Protein AF-A0A2N2HYZ3-F1 (afdb_monomer_lite)

pLDDT: mean 74.94, std 20.02, range [32.06, 97.44]

Secondary structure (DSSP, 8-state):
----SSSTTTTTTTGGGG------------------------------GGGS-EEGGGSPPPHHHHHHHHHHHHHHHHHHHHHHHH-TTSSPTTHHIIIIIIIHHHHHHHHHPEEPHHHHHHTT--TTS-HHHHHHHHHHHHHHT--TTTT-HHHHHHHHHHHHHHHHHHHHHHHHHHHHHHHHHHH--

Radius of gyration: 25.46 Å; chains: 1; bounding box: 71×51×68 Å

Foldseek 3Di:
DDDPPPPVPVVVVPPPPPDPDDDDDDDDDDDDDDDDDDDDDDPPPQQFPLVFKDFLVVDDDDVVLVVVLVVLVVVLVVVVVVCVVPHPPLADPCLNCQSPVALSVQLVCLNRDTAHSVLLVVLVRDSPDGPVRSSVSSSCSSSVPRQTPVGRPVVSVVSVVSRVVSVVVVVVVVVVVVVVVVVVVVPDD

Structure (mmCIF, N/CA/C/O backbone):
data_AF-A0A2N2HYZ3-F1
#
_entry.id   AF-A0A2N2HYZ3-F1
#
loop_
_atom_site.group_PDB
_atom_site.id
_atom_site.type_symbol
_atom_site.label_atom_id
_atom_site.label_alt_id
_atom_site.label_comp_id
_atom_site.label_asym_id
_atom_site.label_entity_id
_atom_site.label_seq_id
_atom_site.pdbx_PDB_ins_code
_atom_site.Cartn_x
_atom_site.Cartn_y
_atom_site.Cartn_z
_atom_site.occupancy
_atom_site.B_iso_or_equiv
_atom_site.auth_seq_id
_atom_site.auth_comp_id
_atom_site.auth_asym_id
_atom_site.auth_atom_id
_atom_site.pdbx_PDB_model_num
ATOM 1 N N . MET A 1 1 ? 38.046 -13.574 -17.412 1.00 37.97 1 MET A N 1
ATOM 2 C CA . MET A 1 1 ? 37.228 -13.855 -16.204 1.00 37.97 1 MET A CA 1
ATOM 3 C C . MET A 1 1 ? 36.400 -12.602 -15.951 1.00 37.97 1 MET A C 1
ATOM 5 O O . MET A 1 1 ? 36.997 -11.547 -15.937 1.00 37.97 1 MET A O 1
ATOM 9 N N . SER A 1 2 ? 35.078 -12.555 -15.837 1.00 40.00 2 SER A N 1
ATOM 10 C CA . SER A 1 2 ? 34.032 -13.561 -15.691 1.00 40.00 2 SER A CA 1
ATOM 11 C C . SER A 1 2 ? 32.745 -12.926 -16.247 1.00 40.00 2 SER A C 1
ATOM 13 O O . SER A 1 2 ? 32.316 -11.894 -15.746 1.00 40.00 2 SER A O 1
ATOM 15 N N . SER A 1 3 ? 32.168 -13.494 -17.308 1.00 41.72 3 SER A N 1
ATOM 16 C CA . SER A 1 3 ? 30.950 -12.992 -17.966 1.00 41.72 3 SER A CA 1
ATOM 17 C C . SER A 1 3 ? 29.895 -14.100 -17.947 1.00 41.72 3 SER A C 1
ATOM 19 O O . SER A 1 3 ? 29.650 -14.763 -18.951 1.00 41.72 3 SER A O 1
ATOM 21 N N . LYS A 1 4 ? 29.374 -14.423 -16.754 1.00 44.09 4 LYS A N 1
ATOM 22 C CA . LYS A 1 4 ? 28.460 -15.567 -16.551 1.00 44.09 4 LYS A CA 1
ATOM 23 C C . LYS A 1 4 ? 27.235 -15.287 -15.664 1.00 44.09 4 LYS A C 1
ATOM 25 O O . LYS A 1 4 ? 26.643 -16.236 -15.160 1.00 44.09 4 LYS A O 1
ATOM 30 N N . HIS A 1 5 ? 26.811 -14.034 -15.464 1.00 45.06 5 HIS A N 1
ATOM 31 C CA . HIS A 1 5 ? 25.681 -13.737 -14.554 1.00 45.06 5 HIS A CA 1
ATOM 32 C C . HIS A 1 5 ? 24.465 -13.019 -15.165 1.00 45.06 5 HIS A C 1
ATOM 34 O O . HIS A 1 5 ? 23.484 -12.823 -14.460 1.00 45.06 5 HIS A O 1
ATOM 40 N N . TYR A 1 6 ? 24.442 -12.722 -16.469 1.00 47.56 6 TYR A N 1
ATOM 41 C CA . TYR A 1 6 ? 23.302 -12.009 -17.078 1.00 47.56 6 TYR A CA 1
ATOM 42 C C . TYR A 1 6 ? 22.230 -12.896 -17.737 1.00 47.56 6 TYR A C 1
ATOM 44 O O . TYR A 1 6 ? 21.165 -12.399 -18.089 1.00 47.56 6 TYR A O 1
ATOM 52 N N . ILE A 1 7 ? 22.453 -14.209 -17.859 1.00 46.69 7 ILE A N 1
ATOM 53 C CA . ILE A 1 7 ? 21.515 -15.118 -18.553 1.00 46.69 7 ILE A CA 1
ATOM 54 C C . ILE A 1 7 ? 20.412 -15.657 -17.615 1.00 46.69 7 ILE A C 1
ATOM 56 O O . ILE A 1 7 ? 19.354 -16.071 -18.076 1.00 46.69 7 ILE A O 1
ATOM 60 N N . GLY A 1 8 ? 20.598 -15.588 -16.290 1.00 38.59 8 GLY A N 1
ATOM 61 C CA . GLY A 1 8 ? 19.636 -16.135 -15.319 1.00 38.59 8 GLY A CA 1
ATOM 62 C C . GLY A 1 8 ? 18.383 -15.285 -15.072 1.00 38.59 8 GLY A C 1
ATOM 63 O O . GLY A 1 8 ? 17.375 -15.815 -14.618 1.00 38.59 8 GLY A O 1
ATOM 64 N N . VAL A 1 9 ? 18.414 -13.983 -15.377 1.00 48.78 9 VAL A N 1
ATOM 65 C CA . VAL A 1 9 ? 17.314 -13.058 -15.030 1.00 48.78 9 VAL A CA 1
ATOM 66 C C . VAL A 1 9 ? 16.212 -13.043 -16.099 1.00 48.78 9 VAL A C 1
ATOM 68 O O . VAL A 1 9 ? 15.039 -12.882 -15.776 1.00 48.78 9 VAL A O 1
ATOM 71 N N . TYR A 1 10 ? 16.552 -13.300 -17.365 1.00 44.59 10 TYR A N 1
ATOM 72 C CA . TYR A 1 10 ? 15.579 -13.266 -18.465 1.00 44.59 10 TYR A CA 1
ATOM 73 C C . TYR A 1 10 ? 14.663 -14.499 -18.537 1.00 44.59 10 TYR A C 1
ATOM 75 O O . TYR A 1 10 ? 13.568 -14.414 -19.086 1.00 44.59 10 TYR A O 1
ATOM 83 N N . LEU A 1 11 ? 15.060 -15.630 -17.945 1.00 43.03 11 LEU A N 1
ATOM 84 C CA . LEU A 1 11 ? 14.277 -16.874 -17.974 1.00 43.03 11 LEU A CA 1
ATOM 85 C C . LEU A 1 11 ? 13.198 -16.960 -16.881 1.00 43.03 11 LEU A C 1
ATOM 87 O O . LEU A 1 11 ? 12.282 -17.767 -17.002 1.00 43.03 11 LEU A O 1
ATOM 91 N N . PHE A 1 12 ? 13.246 -16.108 -15.852 1.00 46.19 12 PHE A N 1
ATOM 92 C CA . PHE A 1 12 ? 12.240 -16.107 -14.779 1.00 46.19 12 PHE A CA 1
ATOM 93 C C . PHE A 1 12 ? 11.000 -15.254 -15.102 1.00 46.19 12 PHE A C 1
ATOM 95 O O . PHE A 1 12 ? 9.919 -15.509 -14.573 1.00 46.19 12 PHE A O 1
ATOM 102 N N . ALA A 1 13 ? 11.122 -14.289 -16.020 1.00 47.22 13 ALA A N 1
ATOM 103 C CA . ALA A 1 13 ? 10.026 -13.398 -16.408 1.00 47.22 13 ALA A CA 1
ATOM 104 C C . ALA A 1 13 ? 8.990 -14.050 -17.351 1.00 47.22 13 ALA A C 1
ATOM 106 O O . ALA A 1 13 ? 7.884 -13.534 -17.492 1.00 47.22 13 ALA A O 1
ATOM 107 N N . LEU A 1 14 ? 9.308 -15.195 -17.970 1.00 45.31 14 LEU A N 1
ATOM 108 C CA . LEU A 1 14 ? 8.416 -15.883 -18.918 1.00 45.31 14 LEU A CA 1
ATOM 109 C C . LEU A 1 14 ? 7.507 -16.953 -18.283 1.00 45.31 14 LEU A C 1
ATOM 111 O O . LEU A 1 14 ? 6.529 -17.354 -18.909 1.00 45.31 14 LEU A O 1
ATOM 115 N N . CYS A 1 15 ? 7.751 -17.383 -17.038 1.00 44.22 15 CYS A N 1
ATOM 116 C CA . CYS A 1 15 ? 6.967 -18.461 -16.409 1.00 44.22 15 CYS A CA 1
ATOM 117 C C . CYS A 1 15 ? 5.693 -18.011 -15.665 1.00 44.22 15 CYS A C 1
ATOM 119 O O . CYS A 1 15 ? 4.901 -18.862 -15.270 1.00 44.22 15 CYS A O 1
ATOM 121 N N . PHE A 1 16 ? 5.439 -16.710 -15.489 1.00 46.25 16 PHE A N 1
ATOM 122 C CA . PHE A 1 16 ? 4.292 -16.235 -14.691 1.00 46.25 16 PHE A CA 1
ATOM 123 C C . PHE A 1 16 ? 3.008 -15.932 -15.484 1.00 46.25 16 PHE A C 1
ATOM 125 O O . PHE A 1 16 ? 2.001 -15.557 -14.888 1.00 46.25 16 PHE A O 1
ATOM 132 N N . ILE A 1 17 ? 2.989 -16.149 -16.804 1.00 47.16 17 ILE A N 1
ATOM 133 C CA . ILE A 1 17 ? 1.801 -15.884 -17.644 1.00 47.16 17 ILE A CA 1
ATOM 134 C C . ILE A 1 17 ? 0.797 -17.067 -17.645 1.00 47.16 17 ILE A C 1
ATOM 136 O O . ILE A 1 17 ? -0.296 -16.946 -18.185 1.00 47.16 17 ILE A O 1
ATOM 140 N N . LEU A 1 18 ? 1.094 -18.198 -16.987 1.00 42.69 18 LEU A N 1
ATOM 141 C CA . LEU A 1 18 ? 0.312 -19.442 -17.134 1.00 42.69 18 LEU A CA 1
ATOM 142 C C . LEU A 1 18 ? -0.574 -19.880 -15.945 1.00 42.69 18 LEU A C 1
ATOM 144 O O . LEU A 1 18 ? -1.067 -21.003 -15.974 1.00 42.69 18 LEU A O 1
ATOM 148 N N . ILE A 1 19 ? -0.849 -19.049 -14.926 1.00 45.44 19 ILE A N 1
ATOM 149 C CA . ILE A 1 19 ? -1.670 -19.483 -13.759 1.00 45.44 19 ILE A CA 1
ATOM 150 C C . ILE A 1 19 ? -3.011 -18.734 -13.599 1.00 45.44 19 ILE A C 1
ATOM 152 O O . ILE A 1 19 ? -3.614 -18.732 -12.529 1.00 45.44 19 ILE A O 1
ATOM 156 N N . SER A 1 20 ? -3.546 -18.122 -14.655 1.00 42.34 20 SER A N 1
ATOM 157 C CA . SER A 1 20 ? -4.857 -17.450 -14.625 1.00 42.34 20 SER A CA 1
ATOM 158 C C . SER A 1 20 ? -5.974 -18.299 -15.242 1.00 42.34 20 SER A C 1
ATOM 160 O O . SER A 1 20 ? -6.672 -17.865 -16.154 1.00 42.34 20 SER A O 1
ATOM 162 N N . SER A 1 21 ? -6.176 -19.523 -14.743 1.00 43.88 21 SER A N 1
ATOM 163 C CA . SER A 1 21 ? -7.362 -20.339 -15.067 1.00 43.88 21 SER A CA 1
ATOM 164 C C . SER A 1 21 ? -7.663 -21.381 -13.982 1.00 43.88 21 SER A C 1
ATOM 166 O O . SER A 1 21 ? -7.445 -22.571 -14.182 1.00 43.88 21 SER A O 1
ATOM 168 N N . ILE A 1 22 ? -8.195 -20.955 -12.832 1.00 44.78 22 ILE A N 1
ATOM 169 C CA . ILE A 1 22 ? -9.004 -21.848 -11.985 1.00 44.78 22 ILE A CA 1
ATOM 170 C C . ILE A 1 22 ? -10.345 -21.162 -11.731 1.00 44.78 22 ILE A C 1
ATOM 172 O O . ILE A 1 22 ? -10.471 -20.233 -10.932 1.00 44.78 22 ILE A O 1
ATOM 176 N N . SER A 1 23 ? -11.334 -21.621 -12.492 1.00 39.44 23 SER A N 1
ATOM 177 C CA . SER A 1 23 ? -12.748 -21.294 -12.383 1.00 39.44 23 SER A CA 1
ATOM 178 C C . SER A 1 23 ? -13.278 -21.588 -10.980 1.00 39.44 23 SER A C 1
ATOM 180 O O . SER A 1 23 ? -13.027 -22.651 -10.415 1.00 39.44 23 SER A O 1
ATOM 182 N N . HIS A 1 24 ? -14.056 -20.653 -10.435 1.00 37.88 24 HIS A N 1
ATOM 183 C CA . HIS A 1 24 ? -14.903 -20.903 -9.274 1.00 37.88 24 HIS A CA 1
ATOM 184 C C . HIS A 1 24 ? -16.014 -21.880 -9.672 1.00 37.88 24 HIS A C 1
ATOM 186 O O . HIS A 1 24 ? -16.876 -21.540 -10.480 1.00 37.88 24 HIS A O 1
ATOM 192 N N . ALA A 1 25 ? -15.994 -23.086 -9.106 1.00 36.50 25 ALA A N 1
ATOM 193 C CA . ALA A 1 25 ? -17.147 -23.973 -9.114 1.00 36.50 25 ALA A CA 1
ATOM 194 C C . ALA A 1 25 ? -18.021 -23.650 -7.895 1.00 36.50 25 ALA A C 1
ATOM 196 O O . ALA A 1 25 ? -17.639 -23.873 -6.748 1.00 36.50 25 ALA A O 1
ATOM 197 N N . GLU A 1 26 ? -19.195 -23.091 -8.169 1.00 38.12 26 GLU A N 1
ATOM 198 C CA . GLU A 1 26 ? -20.301 -22.938 -7.234 1.00 38.12 26 GLU A CA 1
ATOM 199 C C . GLU A 1 26 ? -20.899 -24.323 -6.938 1.00 38.12 26 GLU A C 1
ATOM 201 O O . GLU A 1 26 ? -21.408 -24.989 -7.838 1.00 38.12 26 GLU A O 1
ATOM 206 N N . GLN A 1 27 ? -20.843 -24.773 -5.682 1.00 35.50 27 GLN A N 1
ATOM 207 C CA . GLN A 1 27 ? -21.576 -25.955 -5.222 1.00 35.50 27 GLN A CA 1
ATOM 208 C C . GLN A 1 27 ? -22.774 -25.515 -4.374 1.00 35.50 27 GLN A C 1
ATOM 210 O O . GLN A 1 27 ? -22.668 -25.253 -3.177 1.00 35.50 27 GLN A O 1
ATOM 215 N N . ARG A 1 28 ? -23.949 -25.471 -5.006 1.00 34.78 28 ARG A N 1
ATOM 216 C CA . ARG A 1 28 ? -25.231 -25.721 -4.338 1.00 34.78 28 ARG A CA 1
ATOM 217 C C . ARG A 1 28 ? -25.538 -27.212 -4.482 1.00 34.78 28 ARG A C 1
ATOM 219 O O . ARG A 1 28 ? -25.468 -27.702 -5.600 1.00 34.78 28 ARG A O 1
ATOM 226 N N . SER A 1 29 ? -25.904 -27.905 -3.397 1.00 35.62 29 SER A N 1
ATOM 227 C CA . SER A 1 29 ? -27.208 -28.593 -3.275 1.00 35.62 29 SER A CA 1
ATOM 228 C C . SER A 1 29 ? -27.324 -29.456 -2.000 1.00 35.62 29 SER A C 1
ATOM 230 O O . SER A 1 29 ? -26.601 -30.425 -1.818 1.00 35.62 29 SER A O 1
ATOM 232 N N . THR A 1 30 ? -28.285 -29.070 -1.153 1.00 33.94 30 THR A N 1
ATOM 233 C CA . THR A 1 30 ? -29.355 -29.867 -0.500 1.00 33.94 30 THR A CA 1
ATOM 234 C C . THR A 1 30 ? -29.120 -31.246 0.158 1.00 33.94 30 THR A C 1
ATOM 236 O O . THR A 1 30 ? -28.926 -32.241 -0.531 1.00 33.94 30 THR A O 1
ATOM 239 N N . GLY A 1 31 ? -29.488 -31.303 1.454 1.00 32.06 31 GLY A N 1
ATOM 240 C CA . GLY A 1 31 ? -30.360 -32.331 2.072 1.00 32.06 31 GLY A CA 1
ATOM 241 C C . GLY A 1 31 ? -29.672 -33.400 2.942 1.00 32.06 31 GLY A C 1
ATOM 242 O O . GLY A 1 31 ? -28.572 -33.818 2.629 1.00 32.06 31 GLY A O 1
ATOM 243 N N . ASN A 1 32 ? -30.245 -33.950 4.020 1.00 36.47 32 ASN A N 1
ATOM 244 C CA . ASN A 1 32 ? -31.383 -33.609 4.881 1.00 36.47 32 ASN A CA 1
ATOM 245 C C . ASN A 1 32 ? -31.310 -34.522 6.147 1.00 36.47 32 ASN A C 1
ATOM 247 O O . ASN A 1 32 ? -30.806 -35.635 6.060 1.00 36.47 32 ASN A O 1
ATOM 251 N N . ILE A 1 33 ? -31.894 -34.066 7.264 1.00 40.94 33 ILE A N 1
ATOM 252 C CA . ILE A 1 33 ? -32.390 -34.799 8.462 1.00 40.94 33 ILE A CA 1
ATOM 253 C C . ILE A 1 33 ? -31.406 -35.552 9.387 1.00 40.94 33 ILE A C 1
ATOM 255 O O . ILE A 1 33 ? -31.026 -36.694 9.158 1.00 40.94 33 ILE A O 1
ATOM 259 N N . GLY A 1 34 ? -31.202 -34.971 10.574 1.00 33.25 34 GLY A N 1
ATOM 260 C CA . GLY A 1 34 ? -30.874 -35.684 11.809 1.00 33.25 34 GLY A CA 1
ATOM 261 C C . GLY A 1 34 ? -31.459 -34.926 13.001 1.00 33.25 34 GLY A C 1
ATOM 262 O O . GLY A 1 34 ? -30.942 -33.884 13.391 1.00 33.25 34 GLY A O 1
ATOM 263 N N . ILE A 1 35 ? -32.584 -35.408 13.533 1.00 43.34 35 ILE A N 1
ATOM 264 C CA . ILE A 1 35 ? -33.262 -34.845 14.706 1.00 43.34 35 ILE A CA 1
ATOM 265 C C . ILE A 1 35 ? -32.370 -35.056 15.932 1.00 43.34 35 ILE A C 1
ATOM 267 O O . ILE A 1 35 ? -32.260 -36.173 16.427 1.00 43.34 35 ILE A O 1
ATOM 271 N N . ILE A 1 36 ? -31.794 -33.979 16.465 1.00 38.94 36 ILE A N 1
ATOM 272 C CA . ILE A 1 36 ? -31.379 -33.903 17.867 1.00 38.94 36 ILE A CA 1
ATOM 273 C C . ILE A 1 36 ? -31.837 -32.542 18.384 1.00 38.94 36 ILE A C 1
ATOM 275 O O . ILE A 1 36 ? -31.382 -31.497 17.926 1.00 38.94 36 ILE A O 1
ATOM 279 N N . LYS A 1 37 ? -32.780 -32.560 19.325 1.00 44.97 37 LYS A N 1
ATOM 280 C CA . LYS A 1 37 ? -33.147 -31.393 20.131 1.00 44.97 37 LYS A CA 1
ATOM 281 C C . LYS A 1 37 ? -32.002 -31.122 21.113 1.00 44.97 37 LYS A C 1
ATOM 283 O O . LYS A 1 37 ? -31.662 -32.019 21.882 1.00 44.97 37 LYS A O 1
ATOM 288 N N . PRO A 1 38 ? -31.520 -29.877 21.193 1.00 37.72 38 PRO A N 1
ATOM 289 C CA . PRO A 1 38 ? -31.274 -29.305 22.504 1.00 37.72 38 PRO A CA 1
ATOM 290 C C . PRO A 1 38 ? -32.009 -27.975 22.645 1.00 37.72 38 PRO A C 1
ATOM 292 O O . PRO A 1 38 ? -31.770 -26.997 21.942 1.00 37.72 38 PRO A O 1
ATOM 295 N N . THR A 1 39 ? -32.916 -27.966 23.612 1.00 45.22 39 THR A N 1
ATOM 296 C CA . THR A 1 39 ? -33.451 -26.771 24.247 1.00 45.22 39 THR A CA 1
ATOM 297 C C . THR A 1 39 ? -32.316 -26.054 24.977 1.00 45.22 39 THR A C 1
ATOM 299 O O . THR A 1 39 ? -31.923 -26.523 26.036 1.00 45.22 39 THR A O 1
ATOM 302 N N . VAL A 1 40 ? -31.836 -24.919 24.457 1.00 39.56 40 VAL A N 1
ATOM 303 C CA . VAL A 1 40 ? -31.416 -23.758 25.266 1.00 39.56 40 VAL A CA 1
ATOM 304 C C . VAL A 1 40 ? -31.676 -22.490 24.453 1.00 39.56 40 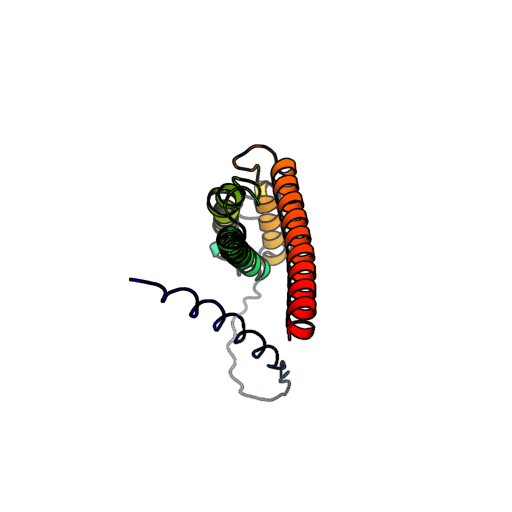VAL A C 1
ATOM 306 O O . VAL A 1 40 ? -31.119 -22.284 23.377 1.00 39.56 40 VAL A O 1
ATOM 309 N N . ALA A 1 41 ? -32.543 -21.636 24.985 1.00 47.22 41 ALA A N 1
ATOM 310 C CA . ALA A 1 41 ? -32.739 -20.277 24.521 1.00 47.22 41 ALA A CA 1
ATOM 311 C C . ALA A 1 41 ? -31.468 -19.448 24.765 1.00 47.22 41 ALA A C 1
ATOM 313 O O . ALA A 1 41 ? -31.077 -19.221 25.904 1.00 47.22 41 ALA A O 1
ATOM 314 N N . ALA A 1 42 ? -30.845 -18.975 23.691 1.00 39.19 42 ALA A N 1
ATOM 315 C CA . ALA A 1 42 ? -29.957 -17.820 23.698 1.00 39.19 42 ALA A CA 1
ATOM 316 C C . ALA A 1 42 ? -29.953 -17.258 22.278 1.00 39.19 42 ALA A C 1
ATOM 318 O O . ALA A 1 42 ? -29.062 -17.533 21.474 1.00 39.19 42 ALA A O 1
ATOM 319 N N . GLY A 1 43 ? -30.996 -16.495 21.944 1.00 36.59 43 GLY A N 1
ATOM 320 C CA . GLY A 1 43 ? -30.889 -15.573 20.824 1.00 36.59 43 GLY A CA 1
ATOM 321 C C . GLY A 1 43 ? -29.691 -14.681 21.120 1.00 36.59 43 GLY A C 1
ATOM 322 O O . GLY A 1 43 ? -29.741 -13.895 22.063 1.00 36.59 43 GLY A O 1
ATOM 323 N N . LYS A 1 44 ? -28.590 -14.857 20.381 1.00 47.28 44 LYS A N 1
ATOM 324 C CA . LYS A 1 44 ? -27.482 -13.904 20.364 1.00 47.28 44 LYS A CA 1
ATOM 325 C C . LYS A 1 44 ? -28.065 -12.599 19.840 1.00 47.28 44 LYS A C 1
ATOM 327 O O . LYS A 1 44 ? -28.085 -12.366 18.636 1.00 47.28 44 LYS A O 1
ATOM 332 N N . GLN A 1 45 ? -28.613 -11.789 20.739 1.00 54.88 45 GLN A N 1
ATOM 333 C CA . GLN A 1 45 ? -28.868 -10.394 20.454 1.00 54.88 45 GLN A CA 1
ATOM 334 C C . GLN A 1 45 ? -27.509 -9.825 20.072 1.00 54.88 45 GLN A C 1
ATOM 336 O O . GLN A 1 45 ? -26.559 -9.874 20.854 1.00 54.88 45 GLN A O 1
ATOM 341 N N . GLU A 1 46 ? -27.393 -9.418 18.818 1.00 62.41 46 GLU A N 1
ATOM 342 C CA . GLU A 1 46 ? -26.181 -8.823 18.297 1.00 62.41 46 GLU A CA 1
ATOM 343 C C . GLU A 1 46 ? -25.873 -7.595 19.160 1.00 62.41 46 GLU A C 1
ATOM 345 O O . GLU A 1 46 ? -26.703 -6.688 19.268 1.00 62.41 46 GLU A O 1
ATOM 350 N N . LEU A 1 47 ? -24.750 -7.629 19.888 1.00 64.56 47 LEU A N 1
ATOM 351 C CA . LEU A 1 47 ? -24.421 -6.564 20.831 1.00 64.56 47 LEU A CA 1
ATOM 352 C C . LEU A 1 47 ? -24.370 -5.232 20.085 1.00 64.56 47 LEU A C 1
ATOM 354 O O . LEU A 1 47 ? -23.784 -5.129 19.010 1.00 64.56 47 LEU A O 1
ATOM 358 N N . LYS A 1 48 ? -24.975 -4.197 20.666 1.00 77.06 48 LYS A N 1
ATOM 359 C CA . LYS A 1 48 ? -24.939 -2.863 20.072 1.00 77.06 48 LYS A CA 1
ATOM 360 C C . LYS A 1 48 ? -23.564 -2.240 20.321 1.00 77.06 48 LYS A C 1
ATOM 362 O O . LYS A 1 48 ? -23.128 -2.213 21.473 1.00 77.06 48 LYS A O 1
ATOM 367 N N . PRO A 1 49 ? -22.899 -1.697 19.290 1.00 79.75 49 PRO A N 1
ATOM 368 C CA . PRO A 1 49 ? -21.520 -1.232 19.395 1.00 79.75 49 PRO A CA 1
ATOM 369 C C . PRO A 1 49 ? -21.366 -0.134 20.457 1.00 79.75 49 PRO A C 1
ATOM 371 O O . PRO A 1 49 ? -20.556 -0.276 21.369 1.00 79.75 49 PRO A O 1
ATOM 374 N N . LEU A 1 50 ? -22.230 0.889 20.434 1.00 84.12 50 LEU A N 1
ATOM 375 C CA . LEU A 1 50 ? -22.111 2.088 21.281 1.00 84.12 50 LEU A CA 1
ATOM 376 C C . LEU A 1 50 ? -22.237 1.858 22.797 1.00 84.12 50 LEU A C 1
ATOM 378 O O . LEU A 1 50 ? -22.083 2.803 23.568 1.00 84.12 50 LEU A O 1
ATOM 382 N N . GLN A 1 51 ? -22.557 0.644 23.241 1.00 80.56 51 GLN A N 1
ATOM 383 C CA . GLN A 1 51 ? -22.749 0.334 24.658 1.00 80.56 51 GLN A CA 1
ATOM 384 C C . GLN A 1 51 ? -21.469 -0.144 25.349 1.00 80.56 51 GLN A C 1
ATOM 386 O O . GLN A 1 51 ? -21.424 -0.183 26.576 1.00 80.56 51 GLN A O 1
ATOM 391 N N . GLN A 1 52 ? -20.432 -0.504 24.591 1.00 82.75 52 GLN A N 1
ATOM 392 C CA . GLN A 1 52 ? -19.207 -1.063 25.152 1.00 82.75 52 GLN A CA 1
ATOM 393 C C . GLN A 1 52 ? -17.988 -0.777 24.279 1.00 82.75 52 GLN A C 1
ATOM 395 O O . GLN A 1 52 ? -18.093 -0.528 23.081 1.00 82.75 52 GLN A O 1
ATOM 400 N N . THR A 1 53 ? -16.808 -0.862 24.882 1.00 86.69 53 THR A N 1
ATOM 401 C CA . THR A 1 53 ? -15.540 -0.850 24.150 1.00 86.69 53 THR A CA 1
ATOM 402 C C . THR A 1 53 ? -15.451 -2.066 23.228 1.00 86.69 53 THR A C 1
ATOM 404 O O . THR A 1 53 ? -15.747 -3.188 23.642 1.00 86.69 53 THR A O 1
ATOM 407 N N . LEU A 1 54 ? -15.009 -1.856 21.987 1.00 87.12 54 LEU A N 1
ATOM 408 C CA . LEU A 1 54 ? -14.823 -2.924 21.006 1.00 87.12 54 LEU A CA 1
ATOM 409 C C . LEU A 1 54 ? -13.339 -3.215 20.813 1.00 87.12 54 LEU A C 1
ATOM 411 O O . LEU A 1 54 ? -12.562 -2.330 20.466 1.00 87.12 54 LEU A O 1
ATOM 415 N N . ILE A 1 55 ? -12.940 -4.469 21.011 1.00 83.00 55 ILE A N 1
ATOM 416 C CA . ILE A 1 55 ? -11.556 -4.906 20.815 1.00 83.00 55 ILE A CA 1
ATOM 417 C C . ILE A 1 55 ? -11.435 -5.517 19.422 1.00 83.00 55 ILE A C 1
ATOM 419 O O . ILE A 1 55 ? -12.020 -6.563 19.152 1.00 83.00 55 ILE A O 1
ATOM 423 N N . ALA A 1 56 ? -10.656 -4.887 18.541 1.00 79.75 56 ALA A N 1
ATOM 424 C CA . ALA A 1 56 ? -10.573 -5.266 17.133 1.00 79.75 56 ALA A CA 1
ATOM 425 C C . ALA A 1 56 ? -10.168 -6.728 16.886 1.00 79.75 56 ALA A C 1
ATOM 427 O O . ALA A 1 56 ? -10.689 -7.353 15.967 1.00 79.75 56 ALA A O 1
ATOM 428 N N . SER A 1 57 ? -9.293 -7.297 17.719 1.00 75.06 57 SER A N 1
ATOM 429 C CA . SER A 1 57 ? -8.842 -8.690 17.590 1.00 75.06 57 SER A CA 1
ATOM 430 C C . SER A 1 57 ? -9.923 -9.735 17.886 1.00 75.06 57 SER A C 1
ATOM 432 O O . SER A 1 57 ? -9.745 -10.899 17.540 1.00 75.06 57 SER A O 1
ATOM 43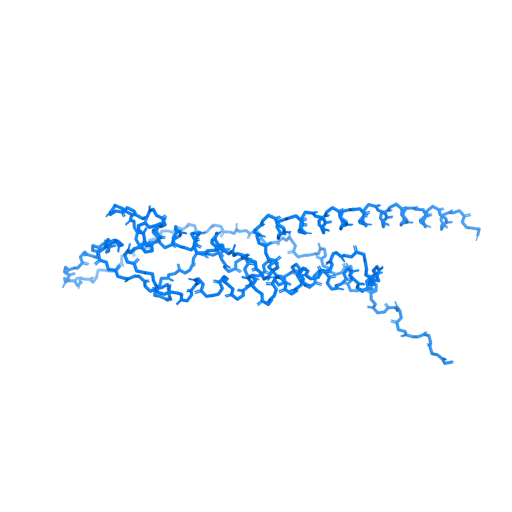4 N N . GLN A 1 58 ? -11.035 -9.344 18.517 1.00 79.00 58 GLN A N 1
ATOM 435 C CA . GLN A 1 58 ? -12.152 -10.245 18.823 1.00 79.00 58 GLN A CA 1
ATOM 436 C C . GLN A 1 58 ? -13.107 -10.432 17.639 1.00 79.00 58 GLN A C 1
ATOM 438 O O . GLN A 1 58 ? -13.975 -11.304 17.686 1.00 79.00 58 GLN A O 1
ATOM 443 N N . TYR A 1 59 ? -12.959 -9.630 16.585 1.00 77.88 59 TYR A N 1
ATOM 444 C CA . TYR A 1 59 ? -13.860 -9.622 15.441 1.00 77.88 59 TYR A CA 1
ATOM 445 C C . TYR A 1 59 ? -13.130 -10.057 14.178 1.00 77.88 59 TYR A C 1
ATOM 447 O O . TYR A 1 59 ? -11.941 -9.793 13.994 1.00 77.88 59 TYR A O 1
ATOM 455 N N . ALA A 1 60 ? -13.858 -10.747 13.297 1.00 70.50 60 ALA A N 1
ATOM 456 C CA . ALA A 1 60 ? -13.318 -11.150 12.012 1.00 70.50 60 ALA A CA 1
ATOM 457 C C . ALA A 1 60 ? -12.916 -9.896 11.231 1.00 70.50 60 ALA A C 1
ATOM 459 O O . ALA A 1 60 ? -13.744 -9.043 10.909 1.00 70.50 60 ALA A O 1
ATOM 460 N N . MET A 1 61 ? -11.624 -9.793 10.945 1.00 68.19 61 MET A N 1
ATOM 461 C CA . MET A 1 61 ? -11.091 -8.695 10.164 1.00 68.19 61 MET A CA 1
ATOM 462 C C . MET A 1 61 ? -11.687 -8.739 8.754 1.00 68.19 61 MET A C 1
ATOM 464 O O . MET A 1 61 ? -11.648 -9.794 8.113 1.00 68.19 61 MET A O 1
ATOM 468 N N . PRO A 1 62 ? -12.193 -7.614 8.228 1.00 71.38 62 PRO A N 1
ATOM 469 C CA . PRO A 1 62 ? -12.603 -7.556 6.837 1.00 71.38 62 PRO A CA 1
ATOM 470 C C . PRO A 1 62 ? -11.434 -7.933 5.921 1.00 71.38 62 PRO A C 1
ATOM 472 O O . PRO A 1 62 ? -10.333 -7.391 6.048 1.00 71.38 62 PRO A O 1
ATOM 475 N N . ASN A 1 63 ? -11.687 -8.841 4.974 1.00 78.38 63 ASN A N 1
ATOM 476 C CA . ASN A 1 63 ? -10.693 -9.346 4.014 1.00 78.38 63 ASN A CA 1
ATOM 477 C C . ASN A 1 63 ? -9.942 -8.198 3.301 1.00 78.38 63 ASN A C 1
ATOM 479 O O . ASN A 1 63 ? -8.739 -8.267 3.058 1.00 78.38 63 ASN A O 1
ATOM 483 N N . ILE A 1 64 ? -10.620 -7.067 3.085 1.00 76.69 64 ILE A N 1
ATOM 484 C CA . ILE A 1 64 ? -10.042 -5.874 2.460 1.00 76.69 64 ILE A CA 1
ATOM 485 C C . ILE A 1 64 ? -8.775 -5.350 3.161 1.00 76.69 64 ILE A C 1
ATOM 487 O O . ILE A 1 64 ? -7.891 -4.824 2.489 1.00 76.69 64 ILE A O 1
ATOM 491 N N . TYR A 1 65 ? -8.628 -5.522 4.479 1.00 81.31 65 TYR A N 1
ATOM 492 C CA . TYR A 1 65 ? -7.437 -5.060 5.203 1.00 81.31 65 TYR A CA 1
ATOM 493 C C . TYR A 1 65 ? -6.258 -6.023 5.092 1.00 81.31 65 TYR A C 1
ATOM 495 O O . TYR A 1 65 ? -5.111 -5.580 5.032 1.00 81.31 65 TYR A O 1
ATOM 503 N N . GLN A 1 66 ? -6.529 -7.325 5.001 1.00 84.00 66 GLN A N 1
ATOM 504 C CA . GLN A 1 66 ? -5.501 -8.311 4.667 1.00 84.00 66 GLN A CA 1
ATOM 505 C C . GLN A 1 66 ? -5.000 -8.082 3.240 1.00 84.00 66 GLN A C 1
ATOM 507 O O . GLN A 1 66 ? -3.791 -8.014 3.016 1.00 84.00 66 GLN A O 1
ATOM 512 N N . LEU A 1 67 ? -5.923 -7.850 2.301 1.00 87.44 67 LEU A N 1
ATOM 513 C CA . LEU A 1 67 ? -5.593 -7.482 0.929 1.00 87.44 67 LEU A CA 1
ATOM 514 C C . LEU A 1 67 ? -4.779 -6.184 0.867 1.00 87.44 67 LEU A C 1
ATOM 516 O O . LEU A 1 67 ? -3.823 -6.102 0.099 1.00 87.44 67 LEU A O 1
ATOM 520 N N . LEU A 1 68 ? -5.105 -5.184 1.690 1.00 86.69 68 LEU A N 1
ATOM 521 C CA . LEU A 1 68 ? -4.349 -3.934 1.758 1.00 86.69 68 LEU A CA 1
ATOM 522 C C . LEU A 1 68 ? -2.908 -4.161 2.238 1.00 86.69 68 LEU A C 1
ATOM 524 O O . LEU A 1 68 ? -1.974 -3.657 1.617 1.00 86.69 68 LEU A O 1
ATOM 528 N N . LEU A 1 69 ? -2.712 -4.938 3.308 1.00 89.50 69 LEU A N 1
ATOM 529 C CA . LEU A 1 69 ? -1.376 -5.276 3.811 1.00 89.50 69 LEU A CA 1
ATOM 530 C C . LEU A 1 69 ? -0.552 -6.038 2.766 1.00 89.50 69 LEU A C 1
ATOM 532 O O . LEU A 1 69 ? 0.614 -5.705 2.560 1.00 89.50 69 LEU A O 1
ATOM 536 N N . LEU A 1 70 ? -1.169 -7.004 2.080 1.00 90.00 70 LEU A N 1
ATOM 537 C CA . LEU A 1 70 ? -0.541 -7.751 0.990 1.00 90.00 70 LEU A CA 1
ATOM 538 C C . LEU A 1 70 ? -0.187 -6.840 -0.193 1.00 90.00 70 LEU A C 1
ATOM 540 O O . LEU A 1 70 ? 0.901 -6.931 -0.752 1.00 90.00 70 LEU A O 1
ATOM 544 N N . THR A 1 71 ? -1.085 -5.921 -0.552 1.00 89.50 71 THR A N 1
ATOM 545 C CA . THR A 1 71 ? -0.860 -4.957 -1.638 1.00 89.50 71 THR A CA 1
ATOM 546 C C . THR A 1 71 ? 0.338 -4.062 -1.336 1.00 89.50 71 THR A C 1
ATOM 548 O O . THR A 1 71 ? 1.142 -3.808 -2.228 1.00 89.50 71 THR A O 1
ATOM 551 N N . ILE A 1 72 ? 0.508 -3.624 -0.084 1.00 88.75 72 ILE A N 1
ATOM 552 C CA . ILE A 1 72 ? 1.685 -2.843 0.325 1.00 88.75 72 ILE A CA 1
ATOM 553 C C . ILE A 1 72 ? 2.977 -3.642 0.114 1.00 88.75 72 ILE A C 1
ATOM 555 O O . ILE A 1 72 ? 3.950 -3.094 -0.407 1.00 88.75 72 ILE A O 1
ATOM 559 N N . ASP A 1 73 ? 2.984 -4.927 0.473 1.00 90.19 73 ASP A N 1
ATOM 560 C CA . ASP A 1 73 ? 4.152 -5.794 0.286 1.00 90.19 73 ASP A CA 1
ATOM 561 C C . ASP A 1 73 ? 4.479 -6.011 -1.194 1.00 90.19 73 ASP A C 1
ATOM 563 O O . ASP A 1 73 ? 5.638 -5.893 -1.593 1.00 90.19 73 ASP A O 1
ATOM 567 N N . ASN A 1 74 ? 3.458 -6.221 -2.025 1.00 88.94 74 ASN A N 1
ATOM 568 C CA . ASN A 1 74 ? 3.626 -6.371 -3.469 1.00 88.94 74 ASN A CA 1
ATOM 569 C C . ASN A 1 74 ? 4.141 -5.083 -4.127 1.00 88.94 74 ASN A C 1
ATOM 571 O O . ASN A 1 74 ? 5.042 -5.137 -4.960 1.00 88.94 74 ASN A O 1
ATOM 575 N N . VAL A 1 75 ? 3.617 -3.916 -3.734 1.00 86.56 75 VAL A N 1
ATOM 576 C CA . VAL A 1 75 ? 4.100 -2.614 -4.228 1.00 86.56 75 VAL A CA 1
ATOM 577 C C . VAL A 1 75 ? 5.563 -2.400 -3.845 1.00 86.56 75 VAL A C 1
ATOM 579 O O . VAL A 1 75 ? 6.345 -1.913 -4.659 1.00 86.56 75 VAL A O 1
ATOM 582 N N . TYR A 1 76 ? 5.957 -2.784 -2.630 1.00 84.81 76 TYR A N 1
ATOM 583 C CA . TYR A 1 76 ? 7.346 -2.693 -2.189 1.00 84.81 76 TYR A CA 1
ATOM 584 C C . TYR A 1 76 ? 8.275 -3.615 -2.992 1.00 84.81 76 TYR A C 1
ATOM 586 O O . TYR A 1 76 ? 9.327 -3.166 -3.450 1.00 84.81 76 TYR A O 1
ATOM 594 N N . ALA A 1 77 ? 7.881 -4.874 -3.202 1.00 87.44 77 ALA A N 1
ATOM 595 C CA . ALA A 1 77 ? 8.645 -5.820 -4.013 1.00 87.44 77 ALA A CA 1
ATOM 596 C C . ALA A 1 77 ? 8.819 -5.308 -5.454 1.00 87.44 77 ALA A C 1
ATOM 598 O O . ALA A 1 77 ? 9.948 -5.160 -5.922 1.00 87.44 77 ALA A O 1
ATOM 599 N N . ALA A 1 78 ? 7.719 -4.909 -6.099 1.00 86.19 78 ALA A N 1
ATOM 600 C CA . ALA A 1 78 ? 7.732 -4.373 -7.458 1.00 86.19 78 ALA A CA 1
ATOM 601 C C . ALA A 1 78 ? 8.572 -3.088 -7.581 1.00 86.19 78 ALA A C 1
ATOM 603 O O . ALA A 1 78 ? 9.291 -2.904 -8.562 1.00 86.19 78 ALA A O 1
ATOM 604 N N . LYS A 1 79 ? 8.533 -2.200 -6.575 1.00 84.62 79 LYS A N 1
ATOM 605 C CA . LYS A 1 79 ? 9.389 -1.001 -6.526 1.00 84.62 79 LYS A CA 1
ATOM 606 C C . LYS A 1 79 ? 10.870 -1.381 -6.544 1.00 84.62 79 LYS A C 1
ATOM 608 O O . LYS A 1 79 ? 11.634 -0.765 -7.284 1.00 84.62 79 LYS A O 1
ATOM 613 N N . ASN A 1 80 ? 11.280 -2.354 -5.731 1.00 84.38 80 ASN A N 1
ATOM 614 C CA . ASN A 1 80 ? 12.681 -2.767 -5.649 1.00 84.38 80 ASN A CA 1
ATOM 615 C C . ASN A 1 80 ? 13.161 -3.386 -6.964 1.00 84.38 80 ASN A C 1
ATOM 617 O O . ASN A 1 80 ? 14.230 -3.017 -7.440 1.00 84.38 80 ASN A O 1
ATOM 621 N N . GLU A 1 81 ? 12.355 -4.251 -7.582 1.00 85.94 81 GLU A N 1
ATOM 622 C CA . GLU A 1 81 ? 12.656 -4.821 -8.901 1.00 85.94 81 GLU A CA 1
ATOM 623 C C . GLU A 1 81 ? 12.820 -3.729 -9.960 1.00 85.94 81 GLU A C 1
ATOM 625 O O . GLU A 1 81 ? 13.814 -3.699 -10.688 1.00 85.94 81 GLU A O 1
ATOM 630 N N . LEU A 1 82 ? 11.884 -2.776 -9.994 1.00 83.50 82 LEU A N 1
ATOM 631 C CA . LEU A 1 82 ? 11.945 -1.647 -10.911 1.00 83.50 82 LEU A CA 1
ATOM 632 C C . LEU A 1 82 ? 13.205 -0.808 -10.670 1.00 83.50 82 LEU A C 1
ATOM 634 O O . LEU A 1 82 ? 13.925 -0.503 -11.615 1.00 83.50 82 LEU A O 1
ATOM 638 N N . GLN A 1 83 ? 13.514 -0.476 -9.416 1.00 84.62 83 GLN A N 1
ATOM 639 C CA . GLN A 1 83 ? 14.705 0.294 -9.055 1.00 84.62 83 GLN A CA 1
ATOM 640 C C . GLN A 1 83 ? 16.006 -0.434 -9.425 1.00 84.62 83 GLN A C 1
ATOM 642 O O . GLN A 1 83 ? 16.956 0.211 -9.868 1.00 84.62 83 GLN A O 1
ATOM 647 N N . SER A 1 84 ? 16.057 -1.761 -9.296 1.00 84.88 84 SER A N 1
ATOM 648 C CA . SER A 1 84 ? 17.188 -2.568 -9.765 1.00 84.88 84 SER A CA 1
ATOM 649 C C . SER A 1 84 ? 17.329 -2.551 -11.289 1.00 84.88 84 SER A C 1
ATOM 651 O O . SER A 1 84 ? 18.452 -2.585 -11.785 1.00 84.88 84 SER A O 1
ATOM 653 N N . ALA A 1 85 ? 16.221 -2.467 -12.030 1.00 83.81 85 ALA A N 1
ATOM 654 C CA . ALA A 1 85 ? 16.228 -2.441 -13.491 1.00 83.81 85 ALA A CA 1
ATOM 655 C C . ALA A 1 85 ? 16.581 -1.063 -14.081 1.00 83.81 85 ALA A C 1
ATOM 657 O O . ALA A 1 85 ? 17.300 -0.997 -15.076 1.00 83.81 85 ALA A O 1
ATOM 658 N N . VAL A 1 86 ? 16.084 0.033 -13.492 1.00 82.88 86 VAL A N 1
ATOM 659 C CA . VAL A 1 86 ? 16.262 1.397 -14.040 1.00 82.88 86 VAL A CA 1
ATOM 660 C C . VAL A 1 86 ? 17.311 2.248 -13.321 1.00 82.88 86 VAL A C 1
ATOM 662 O O . VAL A 1 86 ? 17.592 3.365 -13.751 1.00 82.88 86 VAL A O 1
ATOM 665 N N . GLY A 1 87 ? 17.900 1.739 -12.237 1.00 79.44 87 GLY A N 1
ATOM 666 C CA . GLY A 1 87 ? 18.884 2.456 -11.431 1.00 79.44 87 GLY A CA 1
ATOM 667 C C . GLY A 1 87 ? 18.276 3.367 -10.357 1.00 79.44 87 GLY A C 1
ATOM 668 O O . GLY A 1 87 ? 17.066 3.607 -10.276 1.00 79.44 87 GLY A O 1
ATOM 669 N N . THR A 1 88 ? 19.141 3.870 -9.476 1.00 73.00 88 THR A N 1
ATOM 670 C CA . THR A 1 88 ? 18.750 4.746 -8.365 1.00 73.00 88 THR A CA 1
ATOM 671 C C . THR A 1 88 ? 18.357 6.143 -8.872 1.00 73.00 88 THR A C 1
ATOM 673 O O . THR A 1 88 ? 18.924 6.659 -9.828 1.00 73.00 88 THR A O 1
ATOM 676 N N . GLY A 1 89 ? 17.354 6.769 -8.242 1.00 71.50 89 GLY A N 1
ATOM 677 C CA . GLY A 1 89 ? 16.914 8.142 -8.555 1.00 71.50 89 GLY A CA 1
ATOM 678 C C . GLY A 1 89 ? 15.694 8.267 -9.478 1.00 71.50 89 GLY A C 1
ATOM 679 O O . GLY A 1 89 ? 15.088 9.338 -9.542 1.00 71.50 89 GLY A O 1
ATOM 680 N N . TYR A 1 90 ? 15.268 7.184 -10.138 1.00 72.94 90 TYR A N 1
ATOM 681 C CA . TYR A 1 90 ? 14.094 7.236 -11.017 1.00 72.94 90 TYR A CA 1
ATOM 682 C C . TYR A 1 90 ? 12.770 7.271 -10.245 1.00 72.94 90 TYR A C 1
ATOM 684 O O . TYR A 1 90 ? 11.828 7.956 -10.640 1.00 72.94 90 TYR A O 1
ATOM 692 N N . LEU A 1 91 ? 12.691 6.582 -9.107 1.00 77.69 91 LEU A N 1
ATOM 693 C CA . LEU A 1 91 ? 11.503 6.576 -8.253 1.00 77.69 91 LEU A CA 1
ATOM 694 C C . LEU A 1 91 ? 11.621 7.620 -7.132 1.00 77.69 91 LEU A C 1
ATOM 696 O O . LEU A 1 91 ? 12.731 7.869 -6.655 1.00 77.69 91 LEU A O 1
ATOM 700 N N . PRO A 1 92 ? 10.507 8.243 -6.699 1.00 73.62 92 PRO A N 1
ATOM 701 C CA . PRO A 1 92 ? 10.544 9.206 -5.605 1.00 73.62 92 PRO A CA 1
ATOM 702 C C . PRO A 1 92 ? 11.117 8.572 -4.332 1.00 73.62 92 PRO A C 1
ATOM 704 O O . PRO A 1 92 ? 10.691 7.492 -3.915 1.00 73.62 92 PRO A O 1
ATOM 707 N N . ALA A 1 93 ? 12.072 9.261 -3.709 1.00 74.88 93 ALA A N 1
ATOM 708 C CA . ALA A 1 93 ? 12.672 8.819 -2.457 1.00 74.88 93 ALA A CA 1
ATOM 709 C C . ALA A 1 93 ? 11.640 8.784 -1.314 1.00 74.88 93 ALA A C 1
ATOM 711 O O . ALA A 1 93 ? 10.710 9.597 -1.263 1.00 74.88 93 ALA A O 1
ATOM 712 N N . GLY A 1 94 ? 11.824 7.842 -0.387 1.00 76.88 94 GLY A N 1
ATOM 713 C CA . GLY A 1 94 ? 11.056 7.751 0.855 1.00 76.88 94 GLY A CA 1
ATOM 714 C C . GLY A 1 94 ? 9.657 7.146 0.727 1.00 76.88 94 GLY A C 1
ATOM 715 O O . GLY A 1 94 ? 8.936 7.120 1.715 1.00 76.88 94 GLY A O 1
ATOM 716 N N . ILE A 1 95 ? 9.239 6.653 -0.446 1.00 77.50 95 ILE A N 1
ATOM 717 C CA . ILE A 1 95 ? 7.965 5.914 -0.578 1.00 77.50 95 ILE A CA 1
ATOM 718 C C . ILE A 1 95 ? 8.009 4.593 0.191 1.00 77.50 95 ILE A C 1
ATOM 720 O O . ILE A 1 95 ? 7.014 4.184 0.780 1.00 77.50 95 ILE A O 1
ATOM 724 N N . ASP A 1 96 ? 9.160 3.933 0.185 1.00 77.81 96 ASP A N 1
ATOM 725 C CA . ASP A 1 96 ? 9.412 2.701 0.924 1.00 77.81 96 ASP A CA 1
ATOM 726 C C . ASP A 1 96 ? 9.373 2.913 2.430 1.00 77.81 96 ASP A C 1
ATOM 728 O O . ASP A 1 96 ? 8.696 2.148 3.116 1.00 77.81 96 ASP A O 1
ATOM 732 N N . ASP A 1 97 ? 10.030 3.958 2.932 1.00 79.88 97 ASP A N 1
ATOM 733 C CA . ASP A 1 97 ? 9.968 4.300 4.351 1.00 79.88 97 ASP A CA 1
ATOM 734 C C . ASP A 1 97 ? 8.529 4.623 4.753 1.00 79.88 97 ASP A C 1
ATOM 736 O O . ASP A 1 97 ? 7.994 4.049 5.701 1.00 79.88 97 ASP A O 1
ATOM 740 N N . GLU A 1 98 ? 7.849 5.462 3.974 1.00 80.88 98 GLU A N 1
ATOM 741 C CA . GLU A 1 98 ? 6.467 5.863 4.229 1.00 80.88 98 GLU A CA 1
ATOM 742 C C . GLU A 1 98 ? 5.501 4.662 4.225 1.00 80.88 98 GLU A C 1
ATOM 744 O O . GLU A 1 98 ? 4.679 4.524 5.131 1.00 80.88 98 GLU A O 1
ATOM 749 N N . LEU A 1 99 ? 5.636 3.729 3.274 1.00 83.06 99 LEU A N 1
ATOM 750 C CA . LEU A 1 99 ? 4.826 2.507 3.219 1.00 83.06 99 LEU A CA 1
ATOM 751 C C . LEU A 1 99 ? 5.145 1.520 4.332 1.00 83.06 99 LEU A C 1
ATOM 753 O O . LEU A 1 99 ? 4.245 1.065 5.039 1.00 83.06 99 LEU A O 1
ATOM 757 N N . ARG A 1 100 ? 6.413 1.127 4.444 1.00 82.69 100 ARG A N 1
ATOM 758 C CA . ARG A 1 100 ? 6.827 -0.021 5.251 1.00 82.69 100 ARG A CA 1
ATOM 759 C C . ARG A 1 100 ? 7.005 0.354 6.710 1.00 82.69 100 ARG A C 1
ATOM 761 O O . ARG A 1 100 ? 6.646 -0.438 7.579 1.00 82.69 100 ARG A O 1
ATOM 768 N N . SER A 1 101 ? 7.558 1.533 6.966 1.00 84.88 101 SER A N 1
ATOM 769 C CA . SER A 1 101 ? 7.939 1.974 8.307 1.00 84.88 101 SER A CA 1
ATOM 770 C C . SER A 1 101 ? 6.828 2.761 8.995 1.00 84.88 101 SER A C 1
ATOM 772 O O . SER A 1 101 ? 6.784 2.773 10.222 1.00 84.88 101 SER A O 1
ATOM 774 N N . TYR A 1 102 ? 5.888 3.350 8.244 1.00 86.38 102 TYR A N 1
ATOM 775 C CA . TYR A 1 102 ? 4.820 4.165 8.833 1.00 86.38 102 TYR A CA 1
ATOM 776 C C . TYR A 1 102 ? 3.409 3.664 8.507 1.00 86.38 102 TYR A C 1
ATOM 778 O O . TYR A 1 102 ? 2.640 3.377 9.425 1.00 86.38 102 TYR A O 1
ATOM 786 N N . TYR A 1 103 ? 3.045 3.519 7.231 1.00 87.44 103 TYR A N 1
ATOM 787 C CA . TYR A 1 103 ? 1.661 3.216 6.854 1.00 87.44 103 TYR A CA 1
ATOM 788 C C . TYR A 1 103 ? 1.248 1.772 7.174 1.00 87.44 103 TYR A C 1
ATOM 790 O O . TYR A 1 103 ? 0.193 1.540 7.766 1.00 87.44 103 TYR A O 1
ATOM 798 N N . LYS A 1 104 ? 2.094 0.785 6.858 1.00 90.44 104 LYS A N 1
ATOM 799 C CA . LYS A 1 104 ? 1.830 -0.627 7.172 1.00 90.44 104 LYS A CA 1
ATOM 800 C C . LYS A 1 104 ? 1.713 -0.872 8.686 1.00 90.44 104 LYS A C 1
ATOM 802 O O . LYS A 1 104 ? 0.744 -1.518 9.092 1.00 90.44 104 LYS A O 1
ATOM 807 N N . PRO A 1 105 ? 2.618 -0.360 9.546 1.00 91.12 105 PRO A N 1
ATOM 808 C CA . PRO A 1 105 ? 2.448 -0.439 10.995 1.00 91.12 105 PRO A CA 1
ATOM 809 C C . PRO A 1 105 ? 1.192 0.280 11.483 1.00 91.12 105 PRO A C 1
ATOM 811 O O . PRO A 1 105 ? 0.496 -0.253 12.339 1.00 91.12 105 PRO A O 1
ATOM 814 N N . HIS A 1 106 ? 0.847 1.435 10.905 1.00 90.81 106 HIS A N 1
ATOM 815 C CA . HIS A 1 106 ? -0.388 2.146 11.243 1.00 90.81 106 HIS A CA 1
ATOM 816 C C . HIS A 1 106 ? -1.636 1.291 10.996 1.00 90.81 106 HIS A C 1
ATOM 818 O O . HIS A 1 106 ? -2.479 1.168 11.882 1.00 90.81 106 HIS A O 1
ATOM 824 N N . ILE A 1 107 ? -1.722 0.625 9.840 1.00 90.50 107 ILE A N 1
ATOM 825 C CA . ILE A 1 107 ? -2.813 -0.315 9.548 1.00 90.50 107 ILE A CA 1
ATOM 826 C C . ILE A 1 107 ? -2.842 -1.435 10.593 1.00 90.50 107 ILE A C 1
ATOM 828 O O . ILE A 1 107 ? -3.891 -1.692 11.177 1.00 90.50 107 ILE A O 1
ATOM 832 N N . LYS A 1 108 ? -1.699 -2.069 10.887 1.00 91.12 108 LYS A N 1
ATOM 833 C CA . LYS A 1 108 ? -1.623 -3.127 11.911 1.00 91.12 108 LYS A CA 1
ATOM 834 C C . LYS A 1 108 ? -2.079 -2.640 13.289 1.00 91.12 108 LYS A C 1
ATOM 836 O O . LYS A 1 108 ? -2.805 -3.357 13.970 1.00 91.12 108 LYS A O 1
ATOM 841 N N . ASN A 1 109 ? -1.712 -1.421 13.670 1.00 91.19 109 ASN A N 1
ATOM 842 C CA . ASN A 1 109 ? -2.130 -0.820 14.931 1.00 91.19 109 ASN A CA 1
ATOM 843 C C . ASN A 1 109 ? -3.642 -0.594 14.966 1.00 91.19 109 ASN A C 1
ATOM 845 O O . ASN A 1 109 ? -4.268 -0.928 15.964 1.00 91.19 109 ASN A O 1
ATOM 849 N N . CYS A 1 110 ? -4.250 -0.113 13.878 1.00 91.12 110 CYS A N 1
ATOM 850 C CA . CYS A 1 110 ? -5.708 -0.011 13.776 1.00 91.12 110 CYS A CA 1
ATOM 851 C C . CYS A 1 110 ? -6.394 -1.374 13.939 1.00 91.12 110 CYS A C 1
ATOM 853 O O . CYS A 1 110 ? -7.410 -1.488 14.614 1.00 91.12 110 CYS A O 1
ATOM 855 N N . LEU A 1 111 ? -5.804 -2.425 13.375 1.00 88.94 111 LEU A N 1
ATOM 856 C CA . LEU A 1 111 ? -6.339 -3.784 13.444 1.00 88.94 111 LEU A CA 1
ATOM 857 C C . LEU A 1 111 ? -6.206 -4.433 14.829 1.00 88.94 111 LEU A C 1
ATOM 859 O O . LEU A 1 111 ? -6.960 -5.350 15.143 1.00 88.94 111 LEU A O 1
ATOM 863 N N . ALA A 1 112 ? -5.274 -3.962 15.656 1.00 89.44 112 ALA A N 1
ATOM 864 C CA . ALA A 1 112 ? -5.076 -4.424 17.029 1.00 89.44 112 ALA A CA 1
ATOM 865 C C . ALA A 1 112 ? -5.677 -3.475 18.084 1.00 89.44 112 ALA A C 1
ATOM 867 O O . ALA A 1 112 ? -5.673 -3.796 19.273 1.00 89.44 112 ALA A O 1
ATOM 868 N N . LYS A 1 113 ? -6.172 -2.300 17.672 1.00 90.50 113 LYS A N 1
ATOM 869 C CA . LYS A 1 113 ? -6.646 -1.253 18.580 1.00 90.50 113 LYS A CA 1
ATOM 870 C C . LYS A 1 113 ? -7.919 -1.687 19.317 1.00 90.50 113 LYS A C 1
ATOM 872 O O . LYS A 1 113 ? -8.803 -2.346 18.771 1.00 90.50 113 LYS A O 1
ATOM 877 N N . SER A 1 114 ? -8.018 -1.262 20.573 1.00 92.50 114 SER A N 1
ATOM 878 C CA . SER A 1 114 ? -9.276 -1.230 21.315 1.00 92.50 114 SER A CA 1
ATOM 879 C C . SER A 1 114 ? -9.956 0.121 21.092 1.00 92.50 114 SER A C 1
ATOM 881 O O . SER A 1 114 ? -9.329 1.167 21.280 1.00 92.50 114 SER A O 1
ATOM 883 N N . TYR A 1 115 ? -11.208 0.100 20.648 1.00 93.38 115 TYR A N 1
ATOM 884 C CA . TYR A 1 115 ? -11.977 1.275 20.262 1.00 93.38 115 TYR A CA 1
ATOM 885 C C . TYR A 1 115 ? -12.993 1.639 21.340 1.00 93.38 115 TYR A C 1
ATOM 887 O O . TYR A 1 115 ? -13.927 0.881 21.628 1.00 93.38 115 TYR A O 1
ATOM 895 N N . SER A 1 116 ? -12.814 2.822 21.924 1.00 94.19 116 SER A N 1
ATOM 896 C CA . SER A 1 116 ? -13.724 3.364 22.932 1.00 94.19 116 SER A CA 1
ATOM 897 C C . SER A 1 116 ? -15.082 3.739 22.331 1.00 94.19 116 SER A C 1
ATOM 899 O O . SER A 1 116 ? -15.240 3.834 21.113 1.00 94.19 116 SER A O 1
ATOM 901 N N . VAL A 1 117 ? -16.073 4.011 23.182 1.00 92.12 117 VAL A N 1
ATOM 902 C CA . VAL A 1 117 ? -17.370 4.544 22.726 1.00 92.12 117 VAL A CA 1
ATOM 903 C C . VAL A 1 117 ? -17.187 5.888 22.008 1.00 92.12 117 VAL A C 1
ATOM 905 O O . VAL A 1 117 ? -17.869 6.154 21.022 1.00 92.12 117 VAL A O 1
ATOM 908 N N . GLN A 1 118 ? -16.218 6.707 22.429 1.00 93.62 118 GLN A N 1
ATOM 909 C CA . GLN A 1 118 ? -15.885 7.955 21.739 1.00 93.62 118 GLN A CA 1
ATOM 910 C C . GLN A 1 118 ? -15.299 7.703 20.343 1.00 93.62 118 GLN A C 1
ATOM 912 O O . GLN A 1 118 ? -15.691 8.380 19.397 1.00 93.62 118 GLN A O 1
ATOM 917 N N . ASP A 1 119 ? -14.405 6.716 20.187 1.00 93.94 119 ASP A N 1
ATOM 918 C CA . ASP A 1 119 ? -13.884 6.330 18.868 1.00 93.94 119 ASP A CA 1
ATOM 919 C C . ASP A 1 119 ? -15.020 5.862 17.944 1.00 93.94 119 ASP A C 1
ATOM 921 O O . ASP A 1 119 ? -15.048 6.204 16.764 1.00 93.94 119 ASP A O 1
ATOM 925 N N . GLN A 1 120 ? -15.980 5.107 18.483 1.00 94.12 120 GLN A N 1
ATOM 926 C CA . GLN A 1 120 ? -17.143 4.624 17.737 1.00 94.12 120 GLN A CA 1
ATOM 927 C C . GLN A 1 120 ? -18.054 5.762 17.284 1.00 94.12 120 GLN A C 1
ATOM 929 O O . GLN A 1 120 ? -18.476 5.786 16.130 1.00 94.12 120 GLN A O 1
ATOM 934 N N . GLN A 1 121 ? -18.322 6.730 18.161 1.00 93.50 121 GLN A N 1
ATOM 935 C CA . GLN A 1 121 ? -19.078 7.930 17.808 1.00 93.50 121 GLN A CA 1
ATOM 936 C C . GLN A 1 121 ? -18.349 8.752 16.740 1.00 93.50 121 GLN A C 1
ATOM 938 O O . GLN A 1 121 ? -18.962 9.148 15.752 1.00 93.50 121 GLN A O 1
ATOM 943 N N . ALA A 1 122 ? -17.036 8.949 16.891 1.00 95.06 122 ALA A N 1
ATOM 944 C CA . ALA A 1 122 ? -16.217 9.678 15.924 1.00 95.06 122 ALA A CA 1
ATOM 945 C C . ALA A 1 122 ? -16.155 8.979 14.554 1.00 95.06 122 ALA A C 1
ATOM 947 O O . ALA A 1 122 ? -16.144 9.641 13.519 1.00 95.06 122 ALA A O 1
ATOM 948 N N . ALA A 1 123 ? -16.169 7.644 14.538 1.00 94.25 123 ALA A N 1
ATOM 949 C CA . ALA A 1 123 ? -16.261 6.848 13.319 1.00 94.25 123 ALA A CA 1
ATOM 950 C C . ALA A 1 123 ? -17.680 6.803 12.715 1.00 94.25 123 ALA A C 1
ATOM 952 O O . ALA A 1 123 ? -17.861 6.264 11.623 1.00 94.25 123 ALA A O 1
ATOM 953 N N . GLY A 1 124 ? -18.691 7.352 13.400 1.00 94.88 124 GLY A N 1
ATOM 954 C CA . GLY A 1 124 ? -20.079 7.362 12.938 1.00 94.88 124 GLY A CA 1
ATOM 955 C C . GLY A 1 124 ? -20.808 6.028 13.120 1.00 94.88 124 GLY A C 1
ATOM 956 O O . GLY A 1 124 ? -21.699 5.700 12.329 1.00 94.88 124 GLY A O 1
ATOM 957 N N . CYS A 1 125 ? -20.428 5.233 14.123 1.00 93.31 125 CYS A N 1
ATOM 958 C CA . CYS A 1 125 ? -21.193 4.054 14.509 1.00 93.31 125 CYS A CA 1
ATOM 959 C C . CYS A 1 125 ? -22.540 4.466 15.110 1.00 93.31 125 CYS A C 1
ATOM 961 O O . CYS A 1 125 ? -22.597 5.264 16.046 1.00 93.31 125 CYS A O 1
ATOM 963 N N . ALA A 1 126 ? -23.626 3.902 14.593 1.00 88.69 126 ALA A N 1
ATOM 964 C CA . ALA A 1 126 ? -24.972 4.087 15.116 1.00 88.69 126 ALA A CA 1
ATOM 965 C C . ALA A 1 126 ? -25.343 2.952 16.081 1.00 88.69 126 ALA A C 1
ATOM 967 O O . ALA A 1 126 ? -24.845 1.834 15.979 1.00 88.69 126 ALA A O 1
ATOM 968 N N . GLY A 1 127 ? -26.286 3.200 16.995 1.00 84.81 127 GLY A N 1
ATOM 969 C CA . GLY A 1 127 ? -26.792 2.161 17.908 1.00 84.81 127 GLY A CA 1
ATOM 970 C C . GLY A 1 127 ? -27.583 1.044 17.210 1.00 84.81 127 GLY A C 1
ATOM 971 O O . GLY A 1 127 ? -27.906 0.037 17.836 1.00 84.81 127 GLY A O 1
ATOM 972 N N . THR A 1 128 ? -27.914 1.239 15.933 1.00 85.94 128 THR A N 1
ATOM 973 C CA . THR A 1 128 ? -28.530 0.255 15.035 1.00 85.94 128 THR A CA 1
ATOM 974 C C . THR A 1 128 ? -27.507 -0.506 14.198 1.00 85.94 128 THR A C 1
ATOM 976 O O . THR A 1 128 ? -27.892 -1.442 13.503 1.00 85.94 128 THR A O 1
ATOM 979 N N . ASP A 1 129 ? -26.233 -0.104 14.218 1.00 87.62 129 ASP A N 1
ATOM 980 C CA . ASP A 1 129 ? -25.201 -0.810 13.473 1.00 87.62 129 ASP A CA 1
ATOM 981 C C . ASP A 1 129 ? -24.953 -2.177 14.101 1.00 87.62 129 ASP A C 1
ATOM 983 O O . ASP A 1 129 ? -24.890 -2.329 15.323 1.00 87.62 129 ASP A O 1
ATOM 987 N N . THR A 1 130 ? -24.736 -3.165 13.241 1.00 86.88 130 THR A N 1
ATOM 988 C CA . THR A 1 130 ? -24.115 -4.419 13.649 1.00 86.88 130 THR A CA 1
ATOM 989 C C . THR A 1 130 ? -22.691 -4.156 14.125 1.00 86.88 130 THR A C 1
ATOM 991 O O . THR A 1 130 ? -22.035 -3.210 13.670 1.00 86.88 130 THR A O 1
ATOM 994 N N . VAL A 1 131 ? -22.163 -5.017 15.000 1.00 87.06 131 VAL A N 1
ATOM 995 C CA . VAL A 1 131 ? -20.766 -4.879 15.446 1.00 87.06 131 VAL A CA 1
ATOM 996 C C . VAL A 1 131 ? -19.820 -4.892 14.247 1.00 87.06 131 VAL A C 1
ATOM 998 O O . VAL A 1 131 ? -18.938 -4.046 14.156 1.00 87.06 131 VAL A O 1
ATOM 1001 N N . ASN A 1 132 ? -20.058 -5.773 13.273 1.00 85.81 132 ASN A N 1
ATOM 1002 C CA . ASN A 1 132 ? -19.247 -5.859 12.059 1.00 85.81 132 ASN A CA 1
ATOM 1003 C C . ASN A 1 132 ? -19.281 -4.564 11.231 1.00 85.81 132 ASN A C 1
ATOM 1005 O O . ASN A 1 132 ? -18.242 -4.124 10.740 1.00 85.81 132 ASN A O 1
ATOM 1009 N N . HIS A 1 133 ? -20.450 -3.928 11.094 1.00 87.31 133 HIS A N 1
ATOM 1010 C CA . HIS A 1 133 ? -20.567 -2.673 10.353 1.00 87.31 133 HIS A CA 1
ATOM 1011 C C . HIS A 1 133 ? -19.878 -1.513 11.082 1.00 87.31 133 HIS A C 1
ATOM 1013 O O . HIS A 1 133 ? -19.171 -0.722 10.455 1.00 87.31 133 HIS A O 1
ATOM 1019 N N . CYS A 1 134 ? -20.009 -1.440 12.409 1.00 91.19 134 CYS A N 1
ATOM 1020 C CA . CYS A 1 134 ? -19.274 -0.455 13.198 1.00 91.19 134 CYS A CA 1
ATOM 1021 C C . CYS A 1 134 ? -17.757 -0.693 13.147 1.00 91.19 134 CYS A C 1
ATOM 1023 O O . CYS A 1 134 ? -16.995 0.258 12.990 1.00 91.19 134 CYS A O 1
ATOM 1025 N N . MET A 1 135 ? -17.299 -1.947 13.201 1.00 90.62 135 MET A N 1
ATOM 1026 C CA . MET A 1 135 ? -15.875 -2.271 13.080 1.00 90.62 135 MET A CA 1
ATOM 1027 C C . MET A 1 135 ? -15.296 -1.832 11.728 1.00 90.62 135 MET A C 1
ATOM 1029 O O . MET A 1 135 ? -14.216 -1.250 11.700 1.00 90.62 135 MET A O 1
ATOM 1033 N N . ASP A 1 136 ? -16.019 -2.011 10.618 1.00 89.44 136 ASP A N 1
ATOM 1034 C CA . ASP A 1 136 ? -15.598 -1.489 9.307 1.00 89.44 136 ASP A CA 1
ATOM 1035 C C . ASP A 1 136 ? -15.451 0.046 9.311 1.00 89.44 136 ASP A C 1
ATOM 1037 O O . ASP A 1 136 ? -14.443 0.585 8.841 1.00 89.44 136 ASP A O 1
ATOM 1041 N N . LYS A 1 137 ? -16.404 0.767 9.918 1.00 91.94 137 LYS A N 1
ATOM 1042 C CA . LYS A 1 137 ? -16.309 2.226 10.102 1.00 91.94 137 LYS A CA 1
ATOM 1043 C C . LYS A 1 137 ? -15.106 2.619 10.961 1.00 91.94 137 LYS A C 1
ATOM 1045 O O . LYS A 1 137 ? -14.360 3.519 10.580 1.00 91.94 137 LYS A O 1
ATOM 1050 N N . LEU A 1 138 ? -14.882 1.933 12.081 1.00 93.00 138 LEU A N 1
ATOM 1051 C CA . LEU A 1 138 ? -13.754 2.164 12.989 1.00 93.00 138 LEU A CA 1
ATOM 1052 C C . LEU A 1 138 ? -12.404 1.957 12.299 1.00 93.00 138 LEU A C 1
ATOM 1054 O O . LEU A 1 138 ? -11.494 2.778 12.451 1.00 93.00 138 LEU A O 1
ATOM 1058 N N . TYR A 1 139 ? -12.271 0.896 11.505 1.00 91.50 139 TYR A N 1
ATOM 1059 C CA . TYR A 1 139 ? -11.057 0.641 10.742 1.00 91.50 139 TYR A CA 1
ATOM 1060 C C . TYR A 1 139 ? -10.833 1.709 9.667 1.00 91.50 139 TYR A C 1
ATOM 1062 O O . TYR A 1 139 ? -9.725 2.239 9.562 1.00 91.50 139 TYR A O 1
ATOM 1070 N N . LYS A 1 140 ? -11.873 2.091 8.910 1.00 90.25 140 LYS A N 1
ATOM 1071 C CA . LYS A 1 140 ? -11.802 3.196 7.936 1.00 90.25 140 LYS A CA 1
ATOM 1072 C C . LYS A 1 140 ? -11.418 4.515 8.597 1.00 90.25 140 LYS A C 1
ATOM 1074 O O . LYS A 1 140 ? -10.549 5.215 8.082 1.00 90.25 140 LYS A O 1
ATOM 1079 N N . TYR A 1 141 ? -12.024 4.830 9.738 1.00 91.94 141 TYR A N 1
ATOM 1080 C CA . TYR A 1 141 ? -11.726 6.024 10.520 1.00 91.94 141 TYR A CA 1
ATOM 1081 C C . TYR A 1 141 ? -10.264 6.034 10.981 1.00 91.94 141 TYR A C 1
ATOM 1083 O O . TYR A 1 141 ? -9.532 6.982 10.701 1.00 91.94 141 TYR A O 1
ATOM 1091 N N . CYS A 1 142 ? -9.802 4.942 11.595 1.00 92.00 142 CYS A N 1
ATOM 1092 C CA . CYS A 1 142 ? -8.435 4.825 12.095 1.00 92.00 142 CYS A CA 1
ATOM 1093 C C . CYS A 1 142 ? -7.388 4.878 10.975 1.00 92.00 142 CYS A C 1
ATOM 1095 O O . CYS A 1 142 ? -6.407 5.611 11.065 1.00 92.00 142 CYS A O 1
ATOM 1097 N N . ILE A 1 143 ? -7.585 4.144 9.879 1.00 89.81 143 ILE A N 1
ATOM 1098 C CA . ILE A 1 143 ? -6.652 4.174 8.742 1.00 89.81 143 ILE A CA 1
ATOM 1099 C C . ILE A 1 143 ? -6.692 5.546 8.059 1.00 89.81 143 ILE A C 1
ATOM 1101 O O . ILE A 1 143 ? -5.655 6.079 7.665 1.00 89.81 143 ILE A O 1
ATOM 1105 N N . GLY A 1 144 ? -7.877 6.151 7.960 1.00 87.38 144 GLY A N 1
ATOM 1106 C CA . GLY A 1 144 ? -8.083 7.478 7.391 1.00 87.38 144 GLY A CA 1
ATOM 1107 C C . GLY A 1 144 ? -7.427 8.606 8.187 1.00 87.38 144 GLY A C 1
ATOM 1108 O O . GLY A 1 144 ? -7.055 9.613 7.581 1.00 87.38 144 GLY A O 1
ATOM 1109 N N . SER A 1 145 ? -7.234 8.421 9.498 1.00 87.31 145 SER A N 1
ATOM 1110 C CA . SER A 1 145 ? -6.555 9.370 10.385 1.00 87.31 145 SER A CA 1
ATOM 1111 C C . SER A 1 145 ? -5.027 9.283 10.330 1.00 87.31 145 SER A C 1
ATOM 1113 O O . SER A 1 145 ? -4.353 9.936 11.127 1.00 87.31 145 SER A O 1
ATOM 1115 N N . TYR A 1 146 ? -4.463 8.479 9.425 1.00 84.19 146 TYR A N 1
ATOM 1116 C CA . TYR A 1 146 ? -3.024 8.436 9.193 1.00 84.19 146 TYR A CA 1
ATOM 1117 C C . TYR A 1 146 ? -2.492 9.823 8.801 1.00 84.19 146 TYR A C 1
ATOM 1119 O O . TYR A 1 146 ? -2.961 10.430 7.835 1.00 84.19 146 TYR A O 1
ATOM 1127 N N . LYS A 1 147 ? -1.498 10.319 9.547 1.00 72.44 147 LYS A N 1
ATOM 1128 C CA . LYS A 1 147 ? -0.915 11.658 9.349 1.00 72.44 147 LYS A CA 1
ATOM 1129 C C . LYS A 1 147 ? 0.434 11.673 8.615 1.00 72.44 147 LYS A C 1
ATOM 1131 O O . LYS A 1 147 ? 0.963 12.760 8.389 1.00 72.44 147 LYS A O 1
ATOM 1136 N N . GLY A 1 148 ? 0.932 10.516 8.171 1.00 64.19 148 GLY A N 1
ATOM 1137 C CA . GLY A 1 148 ? 2.233 10.410 7.502 1.00 64.19 148 GLY A CA 1
ATOM 1138 C C . GLY A 1 148 ? 3.418 10.534 8.463 1.00 64.19 148 GLY A C 1
ATOM 1139 O O . GLY A 1 148 ? 3.312 11.183 9.503 1.00 64.19 148 GLY A O 1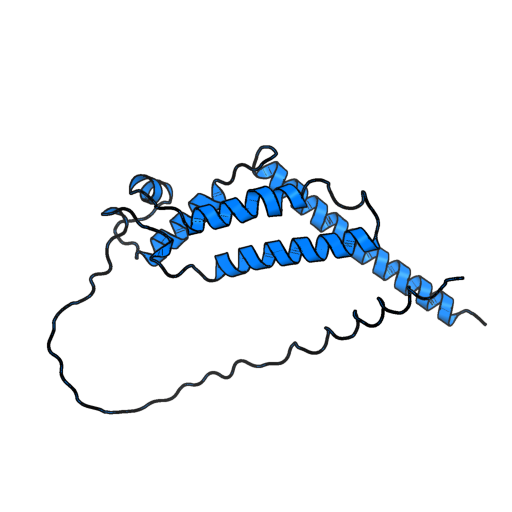
ATOM 1140 N N . GLY A 1 149 ? 4.552 9.932 8.106 1.00 61.16 149 GLY A N 1
ATOM 1141 C CA . GLY A 1 149 ? 5.847 10.200 8.738 1.00 61.16 149 GLY A CA 1
ATOM 1142 C C . GLY A 1 149 ? 6.442 11.537 8.277 1.00 61.16 149 GLY A C 1
ATOM 1143 O O . GLY A 1 149 ? 7.104 12.216 9.057 1.00 61.16 149 GLY A O 1
ATOM 1144 N N . SER A 1 150 ? 6.147 11.962 7.038 1.00 51.78 150 SER A N 1
ATOM 1145 C CA . SER A 1 150 ? 6.719 13.175 6.422 1.00 51.78 150 SER A CA 1
ATOM 1146 C C . SER A 1 150 ? 5.762 14.373 6.274 1.00 51.78 150 SER A C 1
ATOM 1148 O O . SER A 1 150 ? 6.027 15.260 5.465 1.00 51.78 150 SER A O 1
ATOM 1150 N N . GLY A 1 151 ? 4.649 14.414 7.011 1.00 60.69 151 GLY A N 1
ATOM 1151 C CA . GLY A 1 151 ? 3.736 15.562 7.034 1.00 60.69 151 GLY A CA 1
ATOM 1152 C C . GLY A 1 151 ? 2.637 15.531 5.966 1.00 60.69 151 GLY A C 1
ATOM 1153 O O . GLY A 1 151 ? 2.899 15.642 4.774 1.00 60.69 151 GLY A O 1
ATOM 1154 N N . ASN A 1 152 ? 1.399 15.461 6.459 1.00 70.19 152 ASN A N 1
ATOM 1155 C CA . ASN A 1 152 ? 0.115 15.544 5.759 1.00 70.19 152 ASN A CA 1
ATOM 1156 C C . ASN A 1 152 ? -0.172 14.413 4.732 1.00 70.19 152 ASN A C 1
ATOM 1158 O O . ASN A 1 152 ? 0.660 13.973 3.940 1.00 70.19 152 ASN A O 1
ATOM 1162 N N . LYS A 1 153 ? -1.418 13.925 4.752 1.00 75.50 153 LYS A N 1
ATOM 1163 C CA . LYS A 1 153 ? -1.929 12.853 3.878 1.00 75.50 153 LYS A CA 1
ATOM 1164 C C . LYS A 1 153 ? -1.846 13.205 2.385 1.00 75.50 153 LYS A C 1
ATOM 1166 O O . LYS A 1 153 ? -1.762 12.315 1.543 1.00 75.50 153 LYS A O 1
ATOM 1171 N N . GLU A 1 154 ? -1.873 14.486 2.043 1.00 81.31 154 GLU A N 1
ATOM 1172 C CA . GLU A 1 154 ? -1.843 14.960 0.658 1.00 81.31 154 GLU A CA 1
ATOM 1173 C C . GLU A 1 154 ? -0.459 14.768 0.038 1.00 81.31 154 GLU A C 1
ATOM 1175 O O . GLU A 1 154 ? -0.363 14.291 -1.089 1.00 81.31 154 GLU A O 1
ATOM 1180 N N . ASN A 1 155 ? 0.612 15.045 0.784 1.00 79.81 155 ASN A N 1
ATOM 1181 C CA . ASN A 1 155 ? 1.986 14.786 0.363 1.00 79.81 155 ASN A CA 1
ATOM 1182 C C . ASN A 1 155 ? 2.226 13.293 0.151 1.00 79.81 155 ASN A C 1
ATOM 1184 O O . ASN A 1 155 ? 2.860 12.912 -0.835 1.00 79.81 155 ASN A O 1
ATOM 1188 N N . PHE A 1 156 ? 1.684 12.451 1.036 1.00 78.44 156 PHE A N 1
ATOM 1189 C CA . PHE A 1 156 ? 1.690 11.001 0.856 1.00 78.44 156 PHE A CA 1
ATOM 1190 C C . PHE A 1 156 ? 1.033 10.621 -0.474 1.00 78.44 156 PHE A C 1
ATOM 1192 O O . PHE A 1 156 ? 1.686 10.054 -1.347 1.00 78.44 156 PHE A O 1
ATOM 1199 N N . ILE A 1 157 ? -0.221 11.025 -0.690 1.00 82.75 157 ILE A N 1
ATOM 1200 C CA . ILE A 1 157 ? -0.955 10.728 -1.929 1.00 82.75 157 ILE A CA 1
ATOM 1201 C C . ILE A 1 157 ? -0.216 11.268 -3.164 1.00 82.75 157 ILE A C 1
ATOM 1203 O O . ILE A 1 157 ? -0.139 10.583 -4.185 1.00 82.75 157 ILE A O 1
ATOM 1207 N N . LYS A 1 158 ? 0.361 12.471 -3.083 1.00 86.06 158 LYS A N 1
ATOM 1208 C CA . LYS A 1 158 ? 1.126 13.089 -4.171 1.00 86.06 158 LYS A CA 1
ATOM 1209 C C . LYS A 1 158 ? 2.351 12.255 -4.544 1.00 86.06 158 LYS A C 1
ATOM 1211 O O . LYS A 1 158 ? 2.536 11.979 -5.725 1.00 86.06 158 LYS A O 1
ATOM 1216 N N . LYS A 1 159 ? 3.145 11.801 -3.565 1.00 82.75 159 LYS A N 1
ATOM 1217 C CA . LYS A 1 159 ? 4.307 10.925 -3.809 1.00 82.75 159 LYS A CA 1
ATOM 1218 C C . LYS A 1 159 ? 3.900 9.652 -4.557 1.00 82.75 159 LYS A C 1
ATOM 1220 O O . LYS A 1 159 ? 4.573 9.270 -5.510 1.00 82.75 159 LYS A O 1
ATOM 1225 N N . PHE A 1 160 ? 2.776 9.040 -4.179 1.00 83.19 160 PHE A N 1
ATOM 1226 C CA . PHE A 1 160 ? 2.255 7.848 -4.855 1.00 83.19 160 PHE A CA 1
ATOM 1227 C C . PHE A 1 160 ? 1.812 8.118 -6.282 1.00 83.19 160 PHE A C 1
ATOM 1229 O O . PHE A 1 160 ? 2.159 7.349 -7.174 1.00 83.19 160 PHE A O 1
ATOM 1236 N N . LYS A 1 161 ? 1.079 9.212 -6.512 1.00 88.38 161 LYS A N 1
ATOM 1237 C CA . LYS A 1 161 ? 0.671 9.607 -7.865 1.00 88.38 161 LYS A CA 1
ATOM 1238 C C . LYS A 1 161 ? 1.888 9.815 -8.761 1.00 88.38 161 LYS A C 1
ATOM 1240 O O . LYS A 1 161 ? 1.955 9.221 -9.829 1.00 88.38 161 LYS A O 1
ATOM 1245 N N . THR A 1 162 ? 2.895 10.544 -8.282 1.00 87.25 162 THR A N 1
ATOM 1246 C CA . THR A 1 162 ? 4.144 10.743 -9.027 1.00 87.25 162 THR A CA 1
ATOM 1247 C C . THR A 1 162 ? 4.879 9.426 -9.290 1.00 87.25 162 THR A C 1
ATOM 1249 O O . THR A 1 162 ? 5.410 9.230 -10.379 1.00 87.25 162 THR A O 1
ATOM 1252 N N . ALA A 1 163 ? 4.918 8.499 -8.330 1.00 84.75 163 ALA A N 1
ATOM 1253 C CA . ALA A 1 163 ? 5.536 7.190 -8.546 1.00 84.75 163 ALA A CA 1
ATOM 1254 C C . ALA A 1 163 ? 4.797 6.359 -9.599 1.00 84.75 163 ALA A C 1
ATOM 1256 O O . ALA A 1 163 ? 5.439 5.736 -10.443 1.00 84.75 163 ALA A O 1
ATOM 1257 N N . LEU A 1 164 ? 3.464 6.389 -9.573 1.00 88.12 164 LEU A N 1
ATOM 1258 C CA . LEU A 1 164 ? 2.615 5.723 -10.555 1.00 88.12 164 LEU A CA 1
ATOM 1259 C C . LEU A 1 164 ? 2.823 6.306 -11.958 1.00 88.12 164 LEU A C 1
ATOM 1261 O O . LEU A 1 164 ? 3.037 5.558 -12.907 1.00 88.12 164 LEU A O 1
ATOM 1265 N N . GLU A 1 165 ? 2.825 7.633 -12.086 1.00 90.38 165 GLU A N 1
ATOM 1266 C CA . GLU A 1 165 ? 3.099 8.333 -13.347 1.00 90.38 165 GLU A CA 1
ATOM 1267 C C . GLU A 1 165 ? 4.473 7.955 -13.912 1.00 90.38 165 GLU A C 1
ATOM 1269 O O . GLU A 1 165 ? 4.577 7.589 -15.082 1.00 90.38 165 GLU A O 1
ATOM 1274 N N . ARG A 1 166 ? 5.520 7.961 -13.076 1.00 86.69 166 ARG A N 1
ATOM 1275 C CA . ARG A 1 166 ? 6.872 7.562 -13.498 1.00 86.69 166 ARG A CA 1
ATOM 1276 C C . ARG A 1 166 ? 6.957 6.089 -13.887 1.00 86.69 166 ARG A C 1
ATOM 1278 O O . ARG A 1 166 ? 7.628 5.765 -14.859 1.00 86.69 166 ARG A O 1
ATOM 1285 N N . SER A 1 167 ? 6.282 5.198 -13.163 1.00 87.25 167 SER A N 1
ATOM 1286 C CA . SER A 1 167 ? 6.229 3.775 -13.515 1.00 87.25 167 SER A CA 1
ATOM 1287 C C . SER A 1 167 ? 5.562 3.557 -14.879 1.00 87.25 167 SER A C 1
ATOM 1289 O O . SER A 1 167 ? 6.082 2.806 -15.706 1.00 87.25 167 SER A O 1
ATOM 1291 N N . ASN A 1 168 ? 4.472 4.276 -15.159 1.00 89.81 168 ASN A N 1
ATOM 1292 C CA . ASN A 1 168 ? 3.796 4.230 -16.455 1.00 89.81 168 ASN A CA 1
ATOM 1293 C C . ASN A 1 168 ? 4.671 4.781 -17.591 1.00 89.81 168 ASN A C 1
ATOM 1295 O O . ASN A 1 168 ? 4.723 4.177 -18.663 1.00 89.81 168 ASN A O 1
ATOM 1299 N N . ASP A 1 169 ? 5.384 5.885 -17.354 1.00 90.94 169 ASP A N 1
ATOM 1300 C CA . ASP A 1 169 ? 6.331 6.464 -18.315 1.00 90.94 169 ASP A CA 1
ATOM 1301 C C . ASP A 1 169 ? 7.484 5.497 -18.638 1.00 90.94 169 ASP A C 1
ATOM 1303 O O . ASP A 1 169 ? 7.785 5.268 -19.811 1.00 90.94 169 ASP A O 1
ATOM 1307 N N . ILE A 1 170 ? 8.070 4.848 -17.622 1.00 88.00 170 ILE A N 1
ATOM 1308 C CA . ILE A 1 170 ? 9.090 3.806 -17.820 1.00 88.00 170 ILE A CA 1
ATOM 1309 C C . ILE A 1 170 ? 8.532 2.673 -18.671 1.00 88.00 170 ILE A C 1
ATOM 1311 O O . ILE A 1 170 ? 9.149 2.304 -19.663 1.00 88.00 170 ILE A O 1
ATOM 1315 N N . ASN A 1 171 ? 7.358 2.144 -18.326 1.00 89.88 171 ASN A N 1
ATOM 1316 C CA . ASN A 1 171 ? 6.741 1.053 -19.075 1.00 89.88 171 ASN A CA 1
ATOM 1317 C C . ASN A 1 171 ? 6.527 1.425 -20.554 1.00 89.88 171 ASN A C 1
ATOM 1319 O O . ASN A 1 171 ? 6.840 0.637 -21.448 1.00 89.88 171 ASN A O 1
ATOM 1323 N N . ALA A 1 172 ? 6.047 2.641 -20.830 1.00 93.81 172 ALA A N 1
ATOM 1324 C CA . ALA A 1 172 ? 5.880 3.132 -22.196 1.00 93.81 172 ALA A CA 1
ATOM 1325 C C . ALA A 1 172 ? 7.224 3.226 -22.942 1.00 93.81 172 ALA A C 1
ATOM 1327 O O . ALA A 1 172 ? 7.347 2.730 -24.066 1.00 93.81 172 ALA A O 1
ATOM 1328 N N . LYS A 1 173 ? 8.254 3.798 -22.305 1.00 91.38 173 LYS A N 1
ATOM 1329 C CA . LYS A 1 173 ? 9.605 3.917 -22.879 1.00 91.38 173 LYS A CA 1
ATOM 1330 C C . LYS A 1 173 ? 10.262 2.557 -23.111 1.00 91.38 173 LYS A C 1
ATOM 1332 O O . LYS A 1 173 ? 10.831 2.345 -24.179 1.00 91.38 173 LYS A O 1
ATOM 1337 N N . SER A 1 174 ? 10.140 1.623 -22.170 1.00 90.12 174 SER A N 1
ATOM 1338 C CA . SER A 1 174 ? 10.653 0.255 -22.289 1.00 90.12 174 SER A CA 1
ATOM 1339 C C . SER A 1 174 ? 10.004 -0.496 -23.451 1.00 90.12 174 SER A C 1
ATOM 1341 O O . SER A 1 174 ? 10.712 -1.142 -24.222 1.00 90.12 174 SER A O 1
ATOM 1343 N N . LYS A 1 175 ? 8.683 -0.364 -23.641 1.00 94.94 175 LYS A N 1
ATOM 1344 C CA . LYS A 1 175 ? 7.989 -0.936 -24.808 1.00 94.94 175 LYS A CA 1
ATOM 1345 C C . LYS A 1 175 ? 8.491 -0.342 -26.121 1.00 94.94 175 LYS A C 1
ATOM 1347 O O . LYS A 1 175 ? 8.788 -1.086 -27.051 1.00 94.94 175 LYS A O 1
ATOM 1352 N N . ASN A 1 176 ? 8.631 0.982 -26.192 1.00 95.81 176 ASN A N 1
ATOM 1353 C CA . ASN A 1 176 ? 9.156 1.642 -27.387 1.00 95.81 176 ASN A CA 1
ATOM 1354 C C . ASN A 1 176 ? 10.587 1.179 -27.717 1.00 95.81 176 ASN A C 1
ATOM 1356 O O . ASN A 1 176 ? 10.878 0.839 -28.860 1.00 95.81 176 ASN A O 1
ATOM 1360 N N . TYR A 1 177 ? 11.463 1.098 -26.712 1.00 92.12 177 TYR A N 1
ATOM 1361 C CA . TYR A 1 1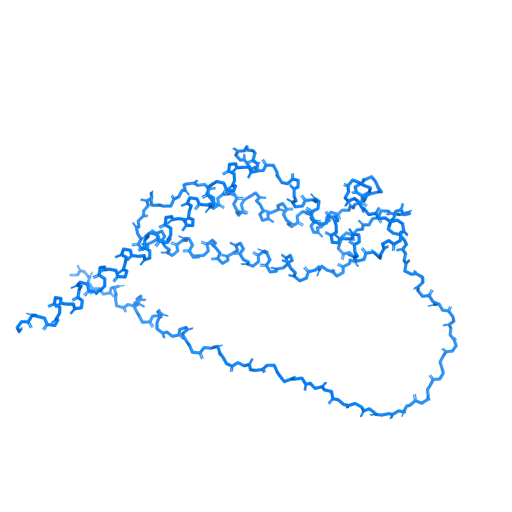77 ? 12.829 0.601 -26.881 1.00 92.12 177 TYR A CA 1
ATOM 1362 C C . TYR A 1 177 ? 12.864 -0.855 -27.367 1.00 92.12 177 TYR A C 1
ATOM 1364 O O . TYR A 1 177 ? 13.583 -1.172 -28.312 1.00 92.12 177 TYR A O 1
ATOM 1372 N N . SER A 1 178 ? 12.035 -1.729 -26.786 1.00 94.69 178 SER A N 1
ATOM 1373 C CA . SER A 1 178 ? 11.907 -3.123 -27.226 1.00 94.69 178 SER A CA 1
ATOM 1374 C C . SER A 1 178 ? 11.479 -3.228 -28.694 1.00 94.69 178 SER A C 1
ATOM 1376 O O . SER A 1 178 ? 12.070 -4.007 -29.441 1.00 94.69 178 SER A O 1
ATOM 1378 N N . ASN A 1 179 ? 10.526 -2.403 -29.139 1.00 97.06 179 ASN A N 1
ATOM 1379 C CA . ASN A 1 179 ? 10.103 -2.362 -30.542 1.00 97.06 179 ASN A CA 1
ATOM 1380 C C . ASN A 1 179 ? 11.233 -1.898 -31.482 1.00 97.06 179 ASN A C 1
ATOM 1382 O O . ASN A 1 179 ? 11.395 -2.447 -32.575 1.00 97.06 179 ASN A O 1
ATOM 1386 N N . GLN A 1 180 ? 12.036 -0.911 -31.065 1.00 96.69 180 GLN A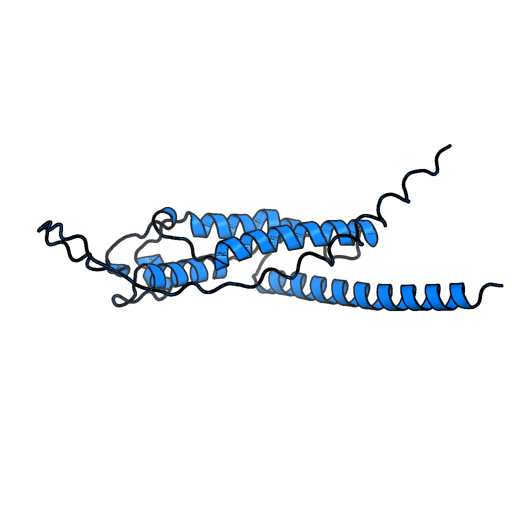 N 1
ATOM 1387 C CA . GLN A 1 180 ? 13.190 -0.443 -31.844 1.00 96.69 180 GLN A CA 1
ATOM 1388 C C . GLN A 1 180 ? 14.283 -1.511 -31.943 1.00 96.69 180 GLN A C 1
ATOM 1390 O O . GLN A 1 180 ? 14.824 -1.719 -33.026 1.00 96.69 180 GLN A O 1
ATOM 1395 N N . LEU A 1 181 ? 14.564 -2.238 -30.856 1.00 94.38 181 LEU A N 1
ATOM 1396 C CA . LEU A 1 181 ? 15.489 -3.373 -30.882 1.00 94.38 181 LEU A CA 1
ATOM 1397 C C . LEU A 1 181 ? 15.005 -4.484 -31.816 1.00 94.38 181 LEU A C 1
ATOM 1399 O O . LEU A 1 181 ? 15.800 -5.001 -32.594 1.00 94.38 181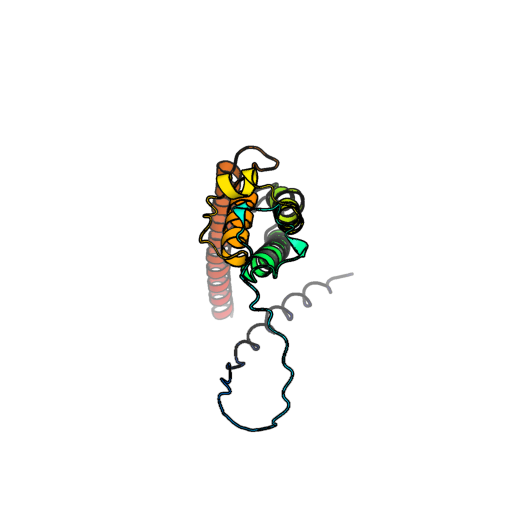 LEU A O 1
ATOM 1403 N N . GLN A 1 182 ? 13.713 -4.820 -31.787 1.00 96.06 182 GLN A N 1
ATOM 1404 C CA . GLN A 1 182 ? 13.147 -5.810 -32.706 1.00 96.06 182 GLN A CA 1
ATOM 1405 C C . GLN A 1 182 ? 13.278 -5.362 -34.165 1.00 96.06 182 GLN A C 1
ATOM 1407 O O . GLN A 1 182 ? 13.641 -6.154 -35.031 1.00 96.06 182 GLN A O 1
ATOM 1412 N N . THR A 1 183 ? 13.022 -4.080 -34.434 1.00 97.44 183 THR A N 1
ATOM 1413 C CA . THR A 1 183 ? 13.204 -3.495 -35.768 1.00 97.44 183 THR A CA 1
ATOM 1414 C C . THR A 1 183 ? 14.660 -3.590 -36.207 1.00 97.44 183 THR A C 1
ATOM 1416 O O . THR A 1 183 ? 14.928 -3.986 -37.336 1.00 97.44 183 THR A O 1
ATOM 1419 N N . LEU A 1 184 ? 15.608 -3.270 -35.326 1.00 94.88 184 LEU A N 1
ATOM 1420 C CA . LEU A 1 184 ? 17.032 -3.382 -35.622 1.00 94.88 184 LEU A CA 1
ATOM 1421 C C . LEU A 1 184 ? 17.428 -4.836 -35.912 1.00 94.88 184 LEU A C 1
ATOM 1423 O O . LEU A 1 184 ? 18.057 -5.085 -36.931 1.00 94.88 184 LEU A O 1
ATOM 1427 N N . LEU A 1 185 ? 17.015 -5.787 -35.066 1.00 95.81 185 LEU A N 1
ATOM 1428 C CA . LEU A 1 185 ? 17.266 -7.223 -35.254 1.00 95.81 185 LEU A CA 1
ATOM 1429 C C . LEU A 1 185 ? 16.754 -7.731 -36.603 1.00 95.81 185 LEU A C 1
ATOM 1431 O O . LEU A 1 185 ? 17.462 -8.464 -37.279 1.00 95.81 185 LEU A O 1
ATOM 1435 N N . ASN A 1 186 ? 15.560 -7.305 -37.017 1.00 97.38 186 ASN A N 1
ATOM 1436 C CA . ASN A 1 186 ? 14.974 -7.711 -38.295 1.00 97.38 186 ASN A CA 1
ATOM 1437 C C . ASN A 1 186 ? 15.695 -7.114 -39.518 1.00 97.38 186 ASN A C 1
ATOM 1439 O O . ASN A 1 186 ? 15.497 -7.605 -40.625 1.00 97.38 186 ASN A O 1
ATOM 1443 N N . ASN A 1 187 ? 16.475 -6.044 -39.336 1.00 94.69 187 ASN A N 1
ATOM 1444 C CA . ASN A 1 187 ? 17.202 -5.356 -40.406 1.00 94.69 187 ASN A CA 1
ATOM 1445 C C . ASN A 1 187 ? 18.720 -5.613 -40.373 1.00 94.69 187 ASN A C 1
ATOM 1447 O O . ASN A 1 187 ? 19.436 -5.083 -41.224 1.00 94.69 187 ASN A O 1
ATOM 1451 N N . MET A 1 188 ? 19.231 -6.371 -39.397 1.00 88.19 188 MET A N 1
ATOM 1452 C CA . MET A 1 188 ? 20.632 -6.792 -39.401 1.00 88.19 188 MET A CA 1
ATOM 1453 C C . MET A 1 188 ? 20.845 -7.877 -40.476 1.00 88.19 188 MET A C 1
ATOM 1455 O O . MET A 1 188 ? 20.007 -8.774 -40.576 1.00 88.19 188 MET A O 1
ATOM 1459 N N . PRO A 1 189 ? 21.920 -7.782 -41.284 1.00 78.19 189 PRO A N 1
ATOM 1460 C CA . PRO A 1 189 ? 22.234 -8.745 -42.342 1.00 78.19 189 PRO A CA 1
ATOM 1461 C C . PRO A 1 189 ? 22.712 -10.102 -41.813 1.00 78.19 189 PRO A C 1
ATOM 1463 O O . PRO A 1 189 ? 23.302 -10.145 -40.708 1.00 78.19 189 PRO A O 1
#

Sequence (189 aa):
MSSKHYIGVYLFALCFILISSISHAEQRSTGNIGIIKPTVAAGKQELKPLQQTLIASQYAMPNIYQLLLLTIDNVYAAKNELQSAVGTGYLPAGIDDELRSYYKPHIKNCLAKSYSVQDQQAAGCAGTDTVNHCMDKLYKYCIGSYKGGSGNKENFIKKFKTALERSNDINAKSKNYSNQLQTLLNNMP